Protein 7MRD (pdb70)

Secondary structure (DSSP, 8-state):
--SSHHHHHHIIIIIIHHHHHSTT-GGGTS---TTTTT-TTHHHH-SS---HHHHHHHHHTT--SSHHHHHHHHHHHHHHHHHHS-TT-HHHHHHHHHHHHHHHHHHTPPP-/----SHHHHHIIIIIIHHHHHSTT-GGGTS---TTTTT-TTHHHH-SS---HHHHHHHHHTT--SSHHHHHHHHHHHHHHHHHHS-TT-HHHHHHHHHHHHHHHHHHTPPP-

B-factor: mean 25.23, std 8.43, range [13.71, 76.38]

Solvent-accessible surface area: 13604 Å² total; per-residue (Å²): 61,85,48,9,80,57,24,23,106,30,0,50,122,48,0,8,116,30,1,74,128,49,68,34,1,174,31,15,42,184,78,38,73,19,135,148,81,152,50,126,62,25,79,92,80,2,159,85,59,22,8,1,30,39,0,59,98,65,14,96,114,148,134,10,59,96,2,52,52,0,33,110,14,0,70,22,7,3,64,15,10,74,115,34,33,127,128,30,42,51,48,6,36,26,0,88,35,2,52,146,37,0,109,86,42,34,93,107,36,75,167,146,124,84,60,74,83,51,43,27,72,29,0,40,117,51,0,8,119,16,0,74,153,64,85,76,1,37,32,16,17,80,104,37,54,21,122,151,83,144,43,101,101,26,104,88,79,2,162,106,68,30,14,1,54,32,0,80,96,55,11,84,101,160,130,12,77,117,8,64,65,0,37,103,19,0,53,33,6,4,59,18,9,75,119,46,34,149,119,58,48,88,48,4,102,18,0,78,30,1,56,152,48,0,104,107,50,32,73,117,37,60,167,127

Radius of gyration: 21.95 Å; Cα contacts (8 Å, |Δi|>4): 221; chains: 2; bounding box: 48×74×34 Å

Sequence (224 aa):
GAASTNQLQYLQKVVLKDLWKHSFSWPFQRPVDAVKLQLPDYYTIIKNPMDLNTIKKRLENKYYAKASECIEDFNTMFSNCYLYNKPGDDIVLMAQALEKLFMQKLSQMPQEGAASTNQLQYLQKVVLKDLWKHSFSWPFQRPVDAVKLQLPDYYTIIKNPMDLNTIKKRLENKYYAKASECIEDFNTMFSNCYLYNKPGDDIVLMAQALEKLFMQKLSQMPQE

InterPro domains:
  IPR001487 Bromodomain [PF00439] (39-120)
  IPR001487 Bromodomain [PF00439] (276-362)
  IPR001487 Bromodomain [PR00503] (47-60)
  IPR001487 Bromodomain [PR00503] (63-79)
  IPR001487 Bromodomain [PR00503] (79-97)
  IPR001487 Bromodomain [PR00503] (340-359)
  IPR001487 Bromodomain [PS50014] (44-116)
  IPR001487 Bromodomain [PS50014] (287-359)
  IPR001487 Bromodomain [SM00297] (25-135)
  IPR001487 Bromodomain [SM00297] (269-378)
  IPR018359 Bromodomain, conserved site [PS00633] (49-108)
  IPR018359 Bromodomain, conserved site [PS00633] (292-351)
  IPR027353 NET domain [PF17035] (509-572)
  IPR027353 NET domain [PS51525] (500-582)
  IPR031354 Bromodomain protein 4, C-terminal [PF17105] (905-947)
  IPR036427 Bromodomain-like superfamily [G3DSA:1.20.920.10] (18-145)
  IPR036427 Bromodomain-like superfamily [G3DSA:1.20.920.10] (258-383)
  IPR036427 Bromodomain-like superfamily [SSF47370] (14-138)
  IPR036427 Bromodomain-like superfamily [SSF47370] (261-378)
  IPR038336 NET domain superfamily [G3DSA:1.20.1270.220] (502-580)

Foldseek 3Di:
DAAAPLLLVLCQVPLLVVLCPDPLQVVQADWDPCVVVVPVCLCVQQVPEAGSPVLNVCSVVVVDNYNVVSVVRVVSNLVSQPRVDDPPDPNNVSSVVSVVVNVVSVVPRDDD/DDPACQLLVLCQPPLLVVLVPDPLQVVQADDDPCVVVVQPCLCVQLVDAAGSVVLNVCSVVVVDRDNVVSVVRLVSNLVSVVRRDDCPDPNNVSSVVSVVVSVVSVVVRDDD

Nearest PDB structures (foldseek):
  7mrc-assembly1_A  TM=9.783E-01  e=1.711E-17  Homo sapiens
  5vbq-assembly1_A  TM=9.783E-01  e=4.505E-17  Homo sapiens
  7mrc-assembly2_B  TM=9.617E-01  e=3.798E-17  Homo sapiens
  5egu-assembly3_C  TM=9.904E-01  e=1.069E-14  Homo sapiens
  5egu-assembly2_B  TM=9.734E-01  e=2.980E-14  Homo sapiens

CATH classification: 1.20.920.10

GO terms:
  GO:0042393 histone binding (F, IDA)
  GO:0005634 nucleus (C, EXP)
  GO:0006355 regulation of DNA-templated transcription (P, IMP)
  GO:0003713 transcription coactivator activity (F, TAS)
  GO:0005634 nucleus (C, IDA)

Structure (mmCIF, N/CA/C/O backbone):
data_7MRD
#
_entry.id   7MRD
#
_cell.length_a   34.850
_cell.length_b   63.170
_cell.length_c   112.600
_cell.angle_alpha   90.000
_cell.angle_beta   90.000
_cell.angle_gamma   90.000
#
_symmetry.space_group_name_H-M   'P 21 21 21'
#
loop_
_entity.id
_entity.type
_entity.pdbx_description
1 polymer 'Bromodomain testis-specific protein'
2 non-polymer "N,N'-[(1,16-dioxo-4,7,10,13-tetraoxahexadecane-1,16-diyl)di(piperidine-1,4-diyl)]bis{4-[(4-{4-chloro-3-[(2-methylpropane-2-sulfonyl)amino]anilino}-5-methylpyrimidin-2-yl)amino]-2-fluorobenzamide}"
3 water water
#
loop_
_atom_site.group_PDB
_atom_site.id
_atom_site.type_symbol
_atom_site.label_atom_id
_atom_site.label_alt_id
_atom_site.label_comp_id
_atom_site.label_asym_id
_atom_site.label_entity_id
_atom_site.label_seq_id
_atom_site.pdbx_PDB_ins_code
_atom_site.Cartn_x
_atom_site.Cartn_y
_atom_site.Cartn_z
_atom_site.occupancy
_atom_site.B_iso_or_equiv
_atom_site.auth_seq_id
_atom_site.auth_comp_id
_atom_site.auth_asym_id
_atom_site.auth_atom_id
_atom_site.pdbx_PDB_model_num
ATOM 1 N N . GLY A 1 1 ? -11.473 37.689 -7.028 1.00 50.28 25 GLY A N 1
ATOM 2 C CA . GLY A 1 1 ? -12.727 38.399 -6.849 1.00 53.33 25 GLY A CA 1
ATOM 3 C C . GLY A 1 1 ? -12.867 39.076 -5.500 1.00 60.62 25 GLY A C 1
ATOM 4 O O . GLY A 1 1 ? -12.700 40.290 -5.378 1.00 62.94 25 GLY A O 1
ATOM 5 N N . ALA A 1 2 ? -13.182 38.277 -4.474 1.00 64.01 26 ALA A N 1
ATOM 6 C CA . ALA A 1 2 ? -13.355 38.788 -3.124 1.00 63.73 26 ALA A CA 1
ATOM 7 C C . ALA A 1 2 ? -12.414 38.016 -2.213 1.00 63.71 26 ALA A C 1
ATOM 8 O O . ALA A 1 2 ? -11.217 38.330 -2.150 1.00 63.52 26 ALA A O 1
ATOM 10 N N . ALA A 1 3 ? -12.898 36.999 -1.500 1.00 60.79 27 ALA A N 1
ATOM 11 C CA . ALA A 1 3 ? -12.046 36.165 -0.662 1.00 56.72 27 ALA A CA 1
ATOM 12 C C . ALA A 1 3 ? -11.442 35.039 -1.495 1.00 52.99 27 ALA A C 1
ATOM 13 O O . ALA A 1 3 ? -12.131 34.419 -2.312 1.00 51.36 27 ALA A O 1
ATOM 15 N N . SER A 1 4 ? -10.149 34.771 -1.270 1.00 55.02 28 SER A N 1
ATOM 16 C CA . SER A 1 4 ? -9.390 33.746 -2.004 1.00 48.78 28 SER A CA 1
ATOM 17 C C . SER A 1 4 ? -9.440 33.987 -3.518 1.00 42.63 28 SER A C 1
ATOM 18 O O . SER A 1 4 ? -9.980 33.192 -4.293 1.00 32.91 28 SER A O 1
ATOM 21 N N . THR A 1 5 ? -8.862 35.117 -3.932 1.00 42.92 29 THR A N 1
ATOM 22 C CA . THR A 1 5 ? -8.904 35.487 -5.344 1.00 37.86 29 THR A CA 1
ATOM 23 C C . THR A 1 5 ? -7.955 34.630 -6.182 1.00 32.75 29 THR A C 1
ATOM 24 O O . THR A 1 5 ? -8.333 34.135 -7.252 1.00 30.08 29 THR A O 1
ATOM 28 N N . ASN A 1 6 ? -6.726 34.413 -5.703 1.00 29.54 30 ASN A N 1
ATOM 29 C CA . ASN A 1 6 ? -5.830 33.547 -6.456 1.00 27.12 30 ASN A CA 1
ATOM 30 C C . ASN A 1 6 ? -6.283 32.095 -6.390 1.00 23.04 30 ASN A C 1
ATOM 31 O O . ASN A 1 6 ? -6.039 31.327 -7.330 1.00 23.40 30 ASN A O 1
ATOM 36 N N . GLN A 1 7 ? -6.951 31.706 -5.303 1.00 25.47 31 GLN A N 1
ATOM 37 C CA . GLN A 1 7 ? -7.399 30.321 -5.180 1.00 23.29 31 GLN A CA 1
ATOM 38 C C . GLN A 1 7 ? -8.593 30.039 -6.084 1.00 22.58 31 GLN A C 1
ATOM 39 O O . GLN A 1 7 ? -8.651 28.984 -6.726 1.00 19.85 31 GLN A O 1
ATOM 45 N N . LEU A 1 8 ? -9.549 30.968 -6.165 1.00 21.07 32 LEU A N 1
ATOM 46 C CA . LEU A 1 8 ? -10.646 30.804 -7.114 1.00 22.73 32 LEU A CA 1
ATOM 47 C C . LEU A 1 8 ? -10.131 30.761 -8.550 1.00 22.03 32 LEU A C 1
ATOM 48 O O . LEU A 1 8 ? -10.642 29.995 -9.375 1.00 22.39 32 LEU A O 1
ATOM 53 N N . GLN A 1 9 ? -9.117 31.576 -8.867 1.00 20.13 33 GLN A N 1
ATOM 54 C CA . GLN A 1 9 ? -8.498 31.504 -10.185 1.00 21.70 33 GLN A CA 1
ATOM 55 C C . GLN A 1 9 ? -7.893 30.126 -10.439 1.00 19.86 33 GLN A C 1
ATOM 56 O O . GLN A 1 9 ? -8.056 29.562 -11.527 1.00 20.77 33 GLN A O 1
ATOM 62 N N . TYR A 1 10 ? -7.200 29.571 -9.442 1.00 18.96 34 TYR A N 1
ATOM 63 C CA . TYR A 1 10 ? -6.586 28.251 -9.584 1.00 18.07 34 TYR A CA 1
ATOM 64 C C . TYR A 1 10 ? -7.640 27.169 -9.789 1.00 20.04 34 TYR A C 1
ATOM 65 O O . TYR A 1 10 ? -7.472 26.265 -10.620 1.00 18.70 34 TYR A O 1
ATOM 74 N N . LEU A 1 11 ? -8.722 27.231 -9.021 1.00 20.16 35 LEU A N 1
ATOM 75 C CA . LEU A 1 11 ? -9.796 26.260 -9.195 1.00 17.71 35 LEU A CA 1
ATOM 76 C C . LEU A 1 11 ? -10.382 26.329 -10.593 1.00 19.99 35 LEU A C 1
ATOM 77 O O . LEU A 1 11 ? -10.801 25.305 -11.145 1.00 19.38 35 LEU A O 1
ATOM 82 N N . GLN A 1 12 ? -10.432 27.525 -11.181 1.00 20.50 36 GLN A N 1
ATOM 83 C CA . GLN A 1 12 ? -11.035 27.681 -12.497 1.00 21.87 36 GLN A CA 1
ATOM 84 C C . GLN A 1 12 ? -10.063 27.290 -13.600 1.00 22.36 36 GLN A C 1
ATOM 85 O O . GLN A 1 12 ? -10.414 26.535 -14.512 1.00 24.00 36 GLN A O 1
ATOM 91 N N . LYS A 1 13 ? -8.826 27.781 -13.521 1.00 19.61 37 LYS A N 1
ATOM 92 C CA . LYS A 1 13 ? -7.884 27.666 -14.623 1.00 21.93 37 LYS A CA 1
ATOM 93 C C . LYS A 1 13 ? -7.040 26.408 -14.567 1.00 20.55 37 LYS A C 1
ATOM 94 O O . LYS A 1 13 ? -6.539 25.972 -15.610 1.00 25.80 37 LYS A O 1
ATOM 100 N N . VAL A 1 14 ? -6.862 25.811 -13.388 1.00 19.36 38 VAL A N 1
ATOM 101 C CA . VAL A 1 14 ? -6.092 24.573 -13.241 1.00 19.31 38 VAL A CA 1
ATOM 102 C C . VAL A 1 14 ? -6.995 23.380 -12.938 1.00 20.86 38 VAL A C 1
ATOM 103 O O . VAL A 1 14 ? -7.043 22.417 -13.707 1.00 21.58 38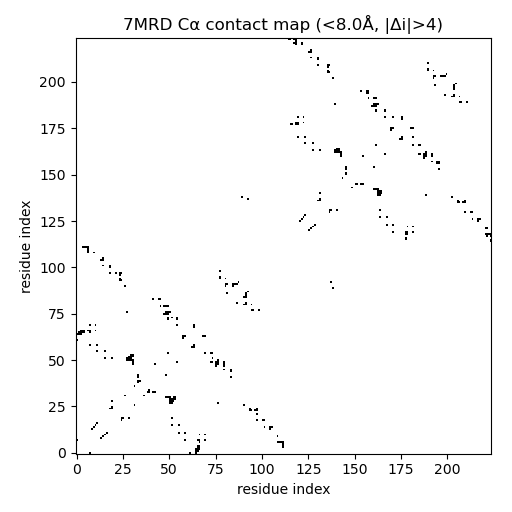 VAL A O 1
ATOM 107 N N . VAL A 1 15 ? -7.725 23.428 -11.821 1.00 20.32 39 VAL A N 1
ATOM 108 C CA . VAL A 1 15 ? -8.466 22.249 -11.366 1.00 16.93 39 VAL A CA 1
ATOM 109 C C . VAL A 1 15 ? -9.586 21.906 -12.343 1.00 18.62 39 VAL A C 1
ATOM 110 O O . VAL A 1 15 ? -9.673 20.780 -12.847 1.00 19.08 39 VAL A O 1
ATOM 114 N N . LEU A 1 16 ? -10.472 22.869 -12.604 1.00 18.69 40 LEU A N 1
ATOM 115 C CA . LEU A 1 16 ? -11.615 22.607 -13.469 1.00 21.36 40 LEU A CA 1
ATOM 116 C C . LEU A 1 16 ? -11.165 22.231 -14.871 1.00 19.25 40 LEU A C 1
ATOM 117 O O . LEU A 1 16 ? -11.691 21.283 -15.466 1.00 19.33 40 LEU A O 1
ATOM 122 N N . LYS A 1 17 ? -10.187 22.959 -15.412 1.00 20.92 41 LYS A N 1
ATOM 123 C CA . LYS A 1 17 ? -9.708 22.674 -16.761 1.00 22.44 41 LYS A CA 1
ATOM 124 C C . LYS A 1 17 ? -9.095 21.283 -16.856 1.00 21.36 41 LYS A C 1
ATOM 125 O O . LYS A 1 17 ? -9.352 20.545 -17.815 1.00 21.52 41 LYS A O 1
ATOM 131 N N . ASP A 1 18 ? -8.279 20.897 -15.873 1.00 21.19 42 ASP A N 1
ATOM 132 C CA . ASP A 1 18 ? -7.609 19.604 -15.976 1.00 19.63 42 ASP A CA 1
ATOM 133 C C . ASP A 1 18 ? -8.574 18.439 -15.752 1.00 17.64 42 ASP A C 1
ATOM 134 O O . ASP A 1 18 ? -8.406 17.375 -16.363 1.00 20.58 42 ASP A O 1
ATOM 139 N N . LEU A 1 19 ? -9.595 18.619 -14.912 1.00 18.43 43 LEU A N 1
ATOM 140 C CA . LEU A 1 19 ? -10.631 17.594 -14.796 1.00 20.24 43 LEU A CA 1
ATOM 141 C C . LEU A 1 19 ? -11.427 17.475 -16.087 1.00 17.39 43 LEU A C 1
ATOM 142 O O . LEU A 1 19 ? -11.714 16.367 -16.554 1.00 19.66 43 LEU A O 1
ATOM 147 N N . TRP A 1 20 ? -11.791 18.614 -16.681 1.00 18.06 44 TRP A N 1
ATOM 148 C CA . TRP A 1 20 ? -12.562 18.579 -17.918 1.00 17.90 44 TRP A CA 1
ATOM 149 C C . TRP A 1 20 ? -11.769 17.905 -19.023 1.00 18.08 44 TRP A C 1
ATOM 150 O O . TRP A 1 20 ? -12.313 17.111 -19.794 1.00 19.73 44 TRP A O 1
ATOM 161 N N . LYS A 1 21 ? -10.470 18.186 -19.093 1.00 18.90 45 LYS A N 1
ATOM 162 C CA . LYS A 1 21 ? -9.650 17.623 -20.151 1.00 20.87 45 LYS A CA 1
ATOM 163 C C . LYS A 1 21 ? -9.490 16.119 -20.000 1.00 21.34 45 LYS A C 1
ATOM 164 O O . LYS A 1 21 ? -9.251 15.426 -20.999 1.00 23.87 45 LYS A O 1
ATOM 170 N N . HIS A 1 22 ? -9.609 15.601 -18.774 1.00 20.80 46 HIS A N 1
ATOM 171 C CA . HIS A 1 22 ? -9.468 14.170 -18.532 1.00 20.19 46 HIS A CA 1
ATOM 172 C C . HIS A 1 22 ? -10.486 13.387 -19.351 1.00 20.39 46 HIS A C 1
ATOM 173 O O . HIS A 1 22 ? -11.664 13.755 -19.422 1.00 19.62 46 HIS A O 1
ATOM 180 N N . SER A 1 23 ? -10.032 12.282 -19.947 1.00 23.13 47 SER A N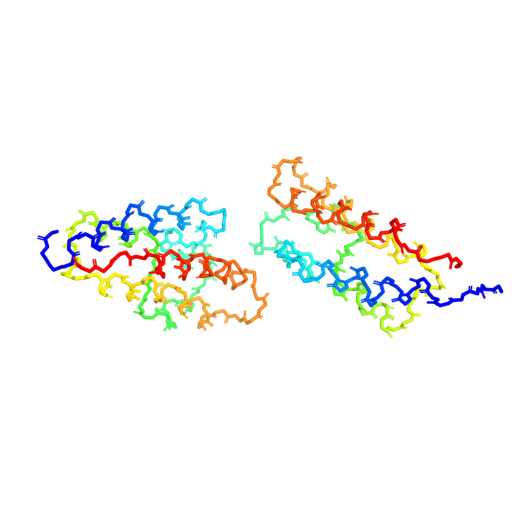 1
ATOM 181 C CA . SER A 1 23 ? -10.877 11.538 -20.875 1.00 22.95 47 SER A CA 1
ATOM 182 C C . SER A 1 23 ? -12.091 10.905 -20.203 1.00 22.05 47 SER A C 1
ATOM 183 O O . SER A 1 23 ? -13.057 10.569 -20.901 1.00 23.73 47 SER A O 1
ATOM 186 N N . PHE A 1 24 ? -12.071 10.715 -18.882 1.00 17.90 48 PHE A N 1
ATOM 187 C CA . PHE A 1 24 ? -13.242 10.164 -18.198 1.00 18.12 48 PHE A CA 1
ATOM 188 C C . PHE A 1 24 ? -14.242 11.229 -17.752 1.00 17.83 48 PHE A C 1
ATOM 189 O O . PHE A 1 24 ? -15.211 10.892 -17.059 1.00 18.93 48 PHE A O 1
ATOM 197 N N . SER A 1 25 ? -14.055 12.498 -18.129 1.00 17.77 49 SER A N 1
ATOM 198 C CA . SER A 1 25 ? -14.887 13.548 -17.535 1.00 17.53 49 SER A CA 1
ATOM 199 C C . SER A 1 25 ? -16.292 13.631 -18.120 1.00 18.65 49 SER A C 1
ATOM 200 O O . SER A 1 25 ? -17.179 14.215 -17.478 1.00 18.82 49 SER A O 1
ATOM 203 N N . TRP A 1 26 ? -16.522 13.067 -19.308 1.00 17.93 50 TRP A N 1
ATOM 204 C CA . TRP A 1 26 ? -17.759 13.358 -20.025 1.00 15.83 50 TRP A CA 1
ATOM 205 C C . TRP A 1 26 ? -19.032 13.028 -19.247 1.00 18.07 50 TRP A C 1
ATOM 206 O O . TRP A 1 26 ? -19.959 13.849 -19.299 1.00 17.31 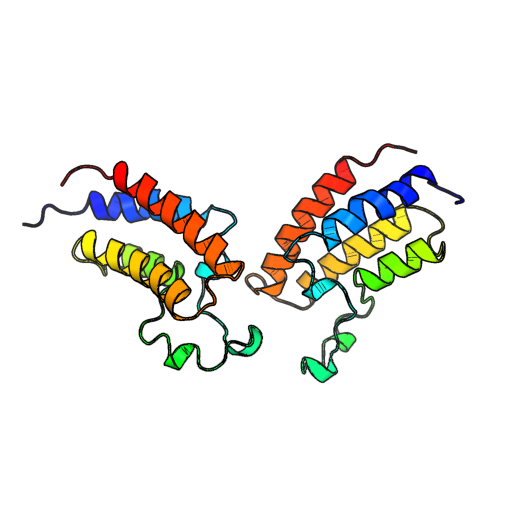50 TRP A O 1
ATOM 217 N N . PRO A 1 27 ? -19.139 11.923 -18.486 1.00 15.98 51 PRO A N 1
ATOM 218 C CA . PRO A 1 27 ? -20.389 11.678 -17.738 1.00 14.82 51 PRO A CA 1
ATOM 219 C C . PRO A 1 27 ? -20.639 12.671 -16.627 1.00 15.16 51 PRO A C 1
ATOM 220 O O . PRO A 1 27 ? -21.739 12.659 -16.058 1.00 17.73 51 PRO A O 1
ATOM 224 N N . PHE A 1 28 ? -19.647 13.504 -16.291 1.00 17.85 52 PHE A N 1
ATOM 225 C CA . PHE A 1 28 ? -19.738 14.466 -15.200 1.00 17.38 52 PHE A CA 1
ATOM 226 C C . PHE A 1 28 ? -19.851 15.899 -15.694 1.00 18.20 52 PHE A C 1
ATOM 227 O O . PHE A 1 28 ? -19.955 16.821 -14.877 1.00 17.91 52 PHE A O 1
ATOM 235 N N . GLN A 1 29 ? -19.867 16.108 -17.013 1.00 17.69 53 GLN A N 1
ATOM 236 C CA . GLN A 1 29 ? -19.770 17.461 -17.549 1.00 20.32 53 GLN A CA 1
ATOM 237 C C . GLN A 1 29 ? -21.077 18.222 -17.421 1.00 20.43 53 GLN A C 1
ATOM 238 O O . GLN A 1 29 ? -21.066 19.423 -17.145 1.00 22.36 53 GLN A O 1
ATOM 244 N N . ARG A 1 30 ? -22.198 17.556 -17.623 1.00 17.80 54 ARG A N 1
ATOM 245 C CA . ARG A 1 30 ? -23.499 18.197 -17.622 1.00 18.78 54 ARG A CA 1
ATOM 246 C C . ARG A 1 30 ? -24.373 17.539 -16.565 1.00 21.31 54 ARG A C 1
ATOM 247 O O . ARG A 1 30 ? -24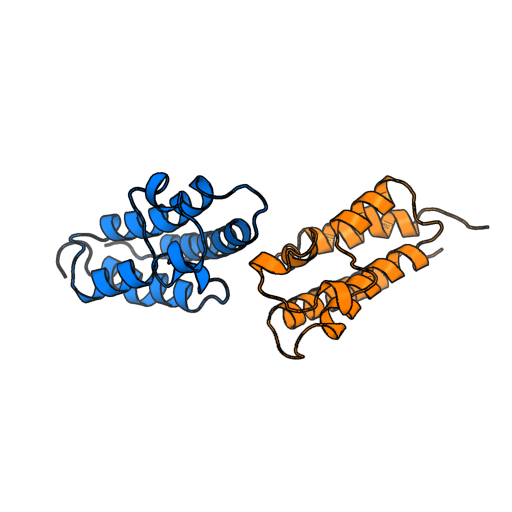.094 16.411 -16.138 1.00 20.49 54 ARG A O 1
ATOM 255 N N . PRO A 1 31 ? -25.430 18.211 -16.105 1.00 20.62 55 PRO A N 1
ATOM 256 C CA . PRO A 1 31 ? -26.349 17.557 -15.165 1.00 21.29 55 PRO A CA 1
ATOM 257 C C . PRO A 1 31 ? -26.833 16.237 -15.742 1.00 20.55 55 PRO A C 1
ATOM 258 O O . PRO A 1 31 ? -27.064 16.113 -16.947 1.00 19.94 55 PRO A O 1
ATOM 262 N N . VAL A 1 32 ? -26.950 15.229 -14.876 1.00 20.26 56 VAL A N 1
ATOM 263 C CA . VAL A 1 32 ? -27.518 13.961 -15.304 1.00 18.03 56 VAL A CA 1
ATOM 264 C C . VAL A 1 32 ? -28.912 14.221 -15.859 1.00 20.20 56 VAL A C 1
ATOM 265 O O . VAL A 1 32 ? -29.748 14.846 -15.195 1.00 20.41 56 VAL A O 1
ATOM 269 N N . ASP A 1 33 ? -29.155 13.777 -17.094 1.00 21.32 57 ASP A N 1
ATOM 270 C CA . ASP A 1 33 ? -30.480 13.873 -17.718 1.00 20.75 57 ASP A CA 1
ATOM 271 C C . ASP A 1 33 ? -31.229 12.612 -17.326 1.00 20.50 57 ASP A C 1
ATOM 272 O O . ASP A 1 33 ? -31.090 11.568 -17.968 1.00 20.51 57 ASP A O 1
ATOM 277 N N . ALA A 1 34 ? -32.040 12.714 -16.274 1.00 21.57 58 ALA A N 1
ATOM 278 C CA . ALA A 1 34 ? -32.661 11.524 -15.705 1.00 21.18 58 ALA A CA 1
ATOM 279 C C . ALA A 1 34 ? -33.759 10.949 -16.590 1.00 20.26 58 ALA A C 1
ATOM 280 O O . ALA A 1 34 ? -34.069 9.759 -16.466 1.00 22.65 58 ALA A O 1
ATOM 282 N N . VAL A 1 35 ? -34.365 11.755 -17.466 1.00 21.57 59 VAL A N 1
ATOM 283 C CA . VAL A 1 35 ? -35.343 11.211 -18.403 1.00 24.26 59 VAL A CA 1
ATOM 284 C C . VAL A 1 35 ? -34.645 10.435 -19.514 1.00 24.12 59 VAL A C 1
ATOM 285 O O . VAL A 1 35 ? -35.001 9.287 -19.807 1.00 25.74 59 VAL A O 1
ATOM 289 N N . LYS A 1 36 ? -33.618 11.034 -20.125 1.00 22.74 60 LYS A N 1
ATOM 290 C CA . LYS A 1 36 ? -32.925 10.374 -21.227 1.00 24.38 60 LYS A CA 1
ATOM 291 C C . LYS A 1 36 ? -32.218 9.106 -20.755 1.00 23.47 60 LYS A C 1
ATOM 292 O O . LYS A 1 36 ? -32.225 8.085 -21.456 1.00 27.86 60 LYS A O 1
ATOM 298 N N . LEU A 1 37 ? -31.651 9.128 -19.552 1.00 21.94 61 LEU A N 1
ATOM 299 C CA . LEU A 1 37 ? -30.975 7.964 -18.993 1.00 20.78 61 LEU A CA 1
ATOM 300 C C . LEU A 1 37 ? -31.911 7.033 -18.231 1.00 20.27 61 LEU A C 1
ATOM 301 O O . LEU A 1 37 ? -31.440 6.036 -17.666 1.00 21.24 61 LEU A O 1
ATOM 306 N N . GLN A 1 38 ? -33.205 7.349 -18.173 1.00 20.48 62 GLN A N 1
ATOM 307 C CA . GLN A 1 38 ? -34.210 6.457 -17.589 1.00 19.64 62 GLN A CA 1
ATOM 308 C C . GLN A 1 38 ? -33.883 6.124 -16.134 1.00 20.20 62 GLN A C 1
ATOM 309 O O . GLN A 1 38 ? -33.895 4.962 -15.718 1.00 20.67 62 GLN A O 1
ATOM 315 N N . LEU A 1 39 ? -33.567 7.166 -15.353 1.00 18.75 63 LEU A N 1
ATOM 316 C CA . LEU A 1 39 ? -33.217 7.042 -13.935 1.00 18.44 63 LEU A CA 1
ATOM 317 C C . LEU A 1 39 ? -34.231 7.828 -13.106 1.00 17.24 63 LEU A C 1
ATOM 318 O O . LEU A 1 39 ? -33.922 8.914 -12.589 1.00 16.81 63 LEU A O 1
ATOM 323 N N . PRO A 1 40 ? -35.454 7.311 -12.946 1.00 17.39 64 PRO A N 1
ATOM 324 C CA . PRO A 1 40 ? -36.475 8.093 -12.236 1.00 17.00 64 PRO A CA 1
ATOM 325 C C . PRO A 1 40 ? -36.209 8.305 -10.756 1.00 17.09 64 PRO A C 1
ATOM 326 O O . PRO A 1 40 ? -36.912 9.128 -10.144 1.00 16.38 64 PRO A O 1
ATOM 330 N N . ASP A 1 41 ? -35.246 7.608 -10.153 1.00 17.97 65 ASP A N 1
ATOM 331 C CA . ASP A 1 41 ? -34.949 7.820 -8.748 1.00 18.40 65 ASP A CA 1
ATOM 332 C C . ASP A 1 41 ? -33.723 8.687 -8.528 1.00 16.62 65 ASP A C 1
ATOM 333 O O . ASP A 1 41 ? -33.412 9.003 -7.376 1.00 16.01 65 ASP A O 1
ATOM 338 N N . TYR A 1 42 ? -33.037 9.100 -9.598 1.00 15.85 66 TYR A N 1
ATOM 339 C CA . TYR A 1 42 ? -31.782 9.823 -9.427 1.00 16.17 66 TYR A CA 1
ATOM 340 C C . TYR A 1 42 ? -31.983 11.081 -8.597 1.00 17.24 66 TYR A C 1
ATOM 341 O O . TYR A 1 42 ? -31.280 11.304 -7.605 1.00 16.34 66 TYR A O 1
ATOM 350 N N . TYR A 1 43 ? -32.968 11.908 -8.966 1.00 15.37 67 TYR A N 1
ATOM 351 C CA . TYR A 1 43 ? -33.164 13.154 -8.243 1.00 16.26 67 TYR A CA 1
ATOM 352 C C . TYR A 1 43 ? -34.056 13.000 -7.021 1.00 15.09 67 TYR A C 1
ATOM 353 O O . TYR A 1 43 ? -34.337 13.996 -6.351 1.00 17.56 67 TYR A O 1
ATOM 362 N N . THR A 1 44 ? -34.485 11.778 -6.712 1.00 15.49 68 THR A N 1
ATOM 363 C CA . THR A 1 44 ? -35.070 11.475 -5.418 1.00 16.75 68 THR A CA 1
ATOM 364 C C . THR A 1 44 ? -33.986 11.200 -4.388 1.00 17.87 68 THR A C 1
ATOM 365 O O . THR A 1 44 ? -34.092 11.640 -3.235 1.00 19.28 68 THR A O 1
ATOM 369 N N . ILE A 1 45 ? -32.918 10.513 -4.804 1.00 16.35 69 ILE A N 1
ATOM 370 C CA . ILE A 1 45 ? -31.830 10.158 -3.901 1.00 17.14 69 ILE A CA 1
ATOM 371 C C . ILE A 1 45 ? -30.816 11.289 -3.784 1.00 19.32 69 ILE A C 1
ATOM 372 O O . ILE A 1 45 ? -30.276 11.528 -2.702 1.00 19.60 69 ILE A O 1
ATOM 377 N N . ILE A 1 46 ? -30.531 11.985 -4.884 1.00 17.12 70 ILE A N 1
ATOM 378 C CA . ILE A 1 46 ? -29.510 13.032 -4.933 1.00 16.46 70 ILE A CA 1
ATOM 379 C C . ILE A 1 46 ? -30.206 14.386 -4.836 1.00 16.69 70 ILE A C 1
ATOM 380 O O . ILE A 1 46 ? -30.794 14.870 -5.811 1.00 17.45 70 ILE A O 1
ATOM 385 N N . LYS A 1 47 ? -30.108 15.020 -3.668 1.00 17.27 71 LYS A N 1
ATOM 386 C CA . LYS A 1 47 ? -30.785 16.288 -3.428 1.00 17.89 71 LYS A CA 1
ATOM 387 C C . LYS A 1 47 ? -29.872 17.491 -3.600 1.00 20.78 71 LYS A C 1
ATOM 388 O O . LYS A 1 47 ? -30.363 18.626 -3.628 1.00 21.45 71 LYS A O 1
ATOM 394 N N . ASN A 1 48 ? -28.564 17.271 -3.731 1.00 19.12 72 ASN A N 1
ATOM 395 C CA . ASN A 1 48 ? -27.580 18.324 -3.982 1.00 20.36 72 ASN A CA 1
ATOM 396 C C . ASN A 1 48 ? -26.791 17.957 -5.239 1.00 18.98 72 ASN A C 1
ATOM 397 O O . ASN A 1 48 ? -25.582 17.701 -5.170 1.00 18.19 72 ASN A O 1
ATOM 402 N N . PRO A 1 49 ? -27.433 17.931 -6.406 1.00 18.57 73 PRO A N 1
ATOM 403 C CA . PRO A 1 49 ? -26.721 17.477 -7.606 1.00 19.14 73 PRO A CA 1
ATOM 404 C C . PRO A 1 49 ? -25.693 18.511 -8.035 1.00 18.38 73 PRO A C 1
ATOM 405 O O . PRO A 1 49 ? -25.822 19.706 -7.750 1.00 19.21 73 PRO A O 1
ATOM 409 N N . MET A 1 50 ? -24.640 18.026 -8.691 1.00 18.65 74 MET A N 1
ATOM 410 C CA . MET A 1 50 ? -23.519 18.864 -9.092 1.00 17.57 74 MET A CA 1
ATOM 411 C C . MET A 1 50 ? -22.817 18.235 -10.291 1.00 20.68 74 MET A C 1
ATOM 412 O O . MET A 1 50 ? -22.664 17.014 -10.365 1.00 22.81 74 MET A O 1
ATOM 417 N N . ASP A 1 51 ? -22.353 19.086 -11.203 1.00 19.49 75 ASP A N 1
ATOM 418 C CA . ASP A 1 51 ? -21.660 18.660 -12.409 1.00 18.75 75 ASP A CA 1
ATOM 419 C C . ASP A 1 51 ? -20.638 19.733 -12.759 1.00 19.93 75 ASP A C 1
ATOM 420 O O . ASP A 1 51 ? -20.678 20.840 -12.229 1.00 18.47 75 ASP A O 1
ATOM 425 N N . LEU A 1 52 ? -19.731 19.403 -13.681 1.00 17.53 76 LEU A N 1
ATOM 426 C CA . LEU A 1 52 ? -18.632 20.317 -13.989 1.00 17.90 76 LEU A CA 1
ATOM 427 C C . LEU A 1 52 ? -19.128 21.612 -14.623 1.00 19.10 76 LEU A C 1
ATOM 428 O O . LEU A 1 52 ? -18.560 22.681 -14.369 1.00 16.97 76 LEU A O 1
ATOM 433 N N . ASN A 1 53 ? -20.173 21.536 -15.455 1.00 20.11 77 ASN A N 1
ATOM 434 C CA . ASN A 1 53 ? -20.700 22.749 -16.083 1.00 20.68 77 ASN A CA 1
ATOM 435 C C . ASN A 1 53 ? -21.286 23.700 -15.052 1.00 20.02 77 ASN A C 1
ATOM 436 O O . ASN A 1 53 ? -21.144 24.922 -15.179 1.00 21.28 77 ASN A O 1
ATOM 441 N N . THR A 1 54 ? -21.975 23.164 -14.040 1.00 20.96 78 THR A N 1
ATOM 442 C CA . THR A 1 54 ? -22.512 24.024 -12.990 1.00 20.11 78 THR A CA 1
ATOM 443 C C . THR A 1 54 ? -21.388 24.740 -12.259 1.00 19.48 78 THR A C 1
ATOM 444 O O . THR A 1 54 ? -21.475 25.943 -11.998 1.00 19.60 78 THR A O 1
ATOM 448 N N . ILE A 1 55 ? -20.296 24.029 -11.966 1.00 17.40 79 ILE A N 1
ATOM 449 C CA . ILE A 1 55 ? -19.141 24.659 -11.337 1.00 18.64 79 ILE A CA 1
ATOM 450 C C . ILE A 1 55 ? -18.509 25.689 -12.269 1.00 19.49 79 ILE A C 1
ATOM 451 O O . ILE A 1 55 ? -18.168 26.802 -11.844 1.00 20.45 79 ILE A O 1
ATOM 456 N N . LYS A 1 56 ? -18.346 25.333 -13.549 1.00 18.39 80 LYS A N 1
ATOM 457 C CA . LYS A 1 56 ? -17.759 26.247 -14.526 1.00 17.35 80 LYS A CA 1
ATOM 458 C C . LYS A 1 56 ? -18.541 27.552 -14.597 1.00 23.07 80 LYS A C 1
ATOM 459 O O . LYS A 1 56 ? -17.959 28.640 -14.526 1.00 22.34 80 LYS A O 1
ATOM 465 N N . LYS A 1 57 ? -19.864 27.456 -14.745 1.00 20.50 81 LYS A N 1
ATOM 466 C CA . LYS A 1 57 ? -20.692 28.655 -14.851 1.00 23.66 81 LYS A CA 1
ATOM 467 C C . LYS A 1 57 ? -20.719 29.429 -13.536 1.00 25.51 81 LYS A C 1
ATOM 468 O O . LYS A 1 57 ? -20.759 30.665 -13.540 1.00 25.95 81 LYS A O 1
ATOM 474 N N . ARG A 1 58 ? -20.691 28.729 -12.397 1.00 21.88 82 ARG A N 1
ATOM 475 C CA . ARG A 1 58 ? -20.600 29.417 -11.112 1.00 20.64 82 ARG A CA 1
ATOM 476 C C . ARG A 1 58 ? -19.300 30.203 -10.995 1.00 23.29 82 ARG A C 1
ATOM 477 O O . ARG A 1 58 ? -19.296 31.347 -10.515 1.00 25.37 82 ARG A O 1
ATOM 485 N N . LEU A 1 59 ? -18.181 29.613 -11.426 1.00 21.46 83 LEU A N 1
ATOM 486 C CA . LEU A 1 59 ? -16.927 30.353 -11.419 1.00 22.14 83 LEU A CA 1
ATOM 487 C C . LEU A 1 59 ? -16.986 31.538 -12.375 1.00 23.74 83 LEU A C 1
ATOM 488 O O . LEU A 1 59 ? -16.520 32.629 -12.037 1.00 26.26 83 LEU A O 1
ATOM 493 N N . GLU A 1 60 ? -17.580 31.345 -13.560 1.00 24.09 84 GLU A N 1
ATOM 494 C CA . GLU A 1 60 ? -17.709 32.437 -14.524 1.00 27.44 84 GLU A CA 1
ATOM 495 C C . GLU A 1 60 ? -18.520 33.590 -13.941 1.00 28.90 84 GLU A C 1
ATOM 496 O O . GLU A 1 60 ? -18.199 34.765 -14.168 1.00 27.69 84 GLU A O 1
ATOM 502 N N . ASN A 1 61 ? -19.578 33.276 -13.198 1.00 25.82 85 ASN A N 1
ATOM 503 C CA . ASN A 1 61 ? -20.502 34.275 -12.682 1.00 25.83 85 ASN A CA 1
ATOM 504 C C . ASN A 1 61 ? -20.092 34.833 -11.324 1.00 27.37 85 ASN A C 1
ATOM 505 O O . ASN A 1 61 ? -20.836 35.641 -10.757 1.00 29.61 85 ASN A O 1
ATOM 510 N N . LYS A 1 62 ? -18.933 34.434 -10.794 1.00 26.42 86 LYS A N 1
ATOM 511 C CA . LYS A 1 62 ? -18.472 34.874 -9.472 1.00 27.35 86 LYS A CA 1
ATOM 512 C C . LYS A 1 62 ? -19.452 34.488 -8.363 1.00 30.42 86 LYS A C 1
ATOM 513 O O . LYS A 1 62 ? -19.652 35.228 -7.397 1.00 31.81 86 LYS A O 1
ATOM 519 N N . TYR A 1 63 ? -20.048 33.300 -8.495 1.00 27.48 87 TYR A N 1
ATOM 520 C CA . TYR A 1 63 ? -21.045 32.833 -7.535 1.00 26.52 87 TYR A CA 1
ATOM 521 C C . TYR A 1 63 ? -20.432 32.532 -6.171 1.00 26.71 87 TYR A C 1
ATOM 522 O O . TYR A 1 63 ? -21.104 32.697 -5.146 1.00 31.73 87 TYR A O 1
ATOM 531 N N . TYR A 1 64 ? -19.176 32.079 -6.131 1.00 26.09 88 TYR A N 1
ATOM 532 C CA . TYR A 1 64 ? -18.553 31.653 -4.885 1.00 26.70 88 TYR A CA 1
ATOM 533 C C . TYR A 1 64 ? -17.878 32.830 -4.199 1.00 31.62 88 TYR A C 1
ATOM 534 O O . TYR A 1 64 ? -17.017 33.488 -4.790 1.00 31.43 88 TYR A O 1
ATOM 543 N N . ALA A 1 65 ? -18.239 33.060 -2.936 1.00 31.20 89 ALA A N 1
ATOM 544 C CA . ALA A 1 65 ? -17.569 34.100 -2.164 1.00 32.75 89 ALA A CA 1
ATOM 545 C C . ALA A 1 65 ? -16.163 33.679 -1.767 1.00 35.11 89 ALA A C 1
ATOM 546 O O . ALA A 1 65 ? -15.288 34.535 -1.592 1.00 37.20 89 ALA A O 1
ATOM 548 N N . LYS A 1 66 ? -15.921 32.377 -1.624 1.00 34.02 90 LYS A N 1
ATOM 549 C CA . LYS A 1 66 ? -14.592 31.902 -1.275 1.00 32.05 90 LYS A CA 1
ATOM 550 C C . LYS A 1 66 ? -14.348 30.534 -1.894 1.00 29.08 90 LYS A C 1
ATOM 551 O O . LYS A 1 66 ? -15.282 29.818 -2.275 1.00 26.54 90 LYS A O 1
ATOM 557 N N . ALA A 1 67 ? -13.066 30.180 -1.972 1.00 25.37 91 ALA A N 1
ATOM 558 C CA . ALA A 1 67 ? -12.651 28.972 -2.680 1.00 23.65 91 ALA A CA 1
ATOM 559 C C . ALA A 1 67 ? -13.212 27.715 -2.030 1.00 22.74 91 ALA A C 1
ATOM 560 O O . ALA A 1 67 ? -13.515 26.742 -2.725 1.00 21.63 91 ALA A O 1
ATOM 562 N N . SER A 1 68 ? -13.330 27.703 -0.699 1.00 23.17 92 SER A N 1
ATOM 563 C CA . SER A 1 68 ? -13.849 26.518 -0.013 1.00 21.73 92 SER A CA 1
ATOM 564 C C . SER A 1 68 ? -15.252 26.144 -0.487 1.00 23.21 92 SER A C 1
ATOM 565 O O . SER A 1 68 ? -15.595 24.952 -0.525 1.00 21.72 92 SER A O 1
ATOM 568 N N . GLU A 1 69 ? -16.074 27.133 -0.853 1.00 20.51 93 GLU A N 1
ATOM 569 C CA . GLU A 1 69 ? -17.403 26.849 -1.383 1.00 21.34 93 GLU A CA 1
ATOM 570 C C . GLU A 1 69 ? -17.334 26.126 -2.724 1.00 20.15 93 GLU A C 1
ATOM 571 O O . GLU A 1 69 ? -18.209 25.308 -3.040 1.00 23.12 93 GLU A O 1
ATOM 577 N N . CYS A 1 70 ? -16.310 26.416 -3.527 1.00 19.34 94 CYS A N 1
ATOM 578 C CA . CYS A 1 70 ? -16.142 25.721 -4.796 1.00 20.35 94 CYS A CA 1
ATOM 579 C C . CYS A 1 70 ? -15.603 24.308 -4.574 1.00 20.10 94 CYS A C 1
ATOM 580 O O . CYS A 1 70 ? -16.077 23.349 -5.199 1.00 18.36 94 CYS A O 1
ATOM 583 N N . ILE A 1 71 ? -14.634 24.160 -3.670 1.00 18.61 95 ILE A N 1
ATOM 584 C CA . ILE A 1 71 ? -14.138 22.837 -3.296 1.00 17.40 95 ILE A CA 1
ATOM 585 C C . ILE A 1 71 ? -15.276 21.948 -2.811 1.00 18.15 95 ILE A C 1
ATOM 586 O O . ILE A 1 71 ? -15.333 20.753 -3.138 1.00 17.64 95 ILE A O 1
ATOM 591 N N . GLU A 1 72 ? -16.195 22.512 -2.025 1.00 17.18 96 GLU A N 1
ATOM 592 C CA . GLU A 1 72 ? -17.358 21.753 -1.574 1.00 18.27 96 GLU A CA 1
ATOM 593 C C . GLU A 1 72 ? -18.137 21.196 -2.753 1.00 18.14 96 GLU A C 1
ATOM 594 O O . GLU A 1 72 ? -18.599 20.049 -2.715 1.00 18.32 96 GLU A O 1
ATOM 600 N N . ASP A 1 73 ? -18.291 21.987 -3.818 1.00 18.16 97 ASP A N 1
ATOM 601 C CA . ASP A 1 73 ? -19.054 21.519 -4.972 1.00 19.46 97 ASP A CA 1
ATOM 602 C C . ASP A 1 73 ? -18.331 20.394 -5.702 1.00 16.72 97 ASP A C 1
ATOM 603 O O . ASP A 1 73 ? -18.966 19.416 -6.123 1.00 17.13 97 ASP A O 1
ATOM 608 N N . PHE A 1 74 ? -17.010 20.516 -5.884 1.00 16.84 98 PHE A N 1
ATOM 609 C CA . PHE A 1 74 ? -16.260 19.405 -6.464 1.00 15.63 98 PHE A CA 1
ATOM 610 C C . PHE A 1 74 ? -16.444 18.137 -5.634 1.00 16.71 98 PHE A C 1
ATOM 611 O O . PHE A 1 74 ? -16.709 17.057 -6.173 1.00 15.83 98 PHE A O 1
ATOM 619 N N . ASN A 1 75 ? -16.282 18.247 -4.313 1.00 15.71 99 ASN A N 1
ATOM 620 C CA . ASN A 1 75 ? -16.399 17.066 -3.462 1.00 17.27 99 ASN A CA 1
ATOM 621 C C . ASN A 1 75 ? -17.791 16.459 -3.554 1.00 17.65 99 ASN A C 1
ATOM 622 O O . ASN A 1 75 ? -17.937 15.231 -3.525 1.00 17.54 99 ASN A O 1
ATOM 627 N N . THR A 1 76 ? -18.817 17.304 -3.667 1.00 15.90 100 THR A N 1
ATOM 628 C CA . THR A 1 76 ? -20.199 16.829 -3.775 1.00 15.95 100 THR A CA 1
ATOM 629 C C . THR A 1 76 ? -20.419 16.036 -5.059 1.00 16.28 100 THR A C 1
ATOM 630 O O . THR A 1 76 ? -21.169 15.052 -5.076 1.00 16.48 100 THR A O 1
ATOM 634 N N . MET A 1 77 ? -19.824 16.483 -6.157 1.00 17.44 101 MET A N 1
ATOM 635 C CA . MET A 1 77 ? -19.907 15.735 -7.404 1.00 18.27 101 MET A CA 1
ATOM 636 C C . MET A 1 77 ? -19.455 14.287 -7.209 1.00 17.30 101 MET A C 1
ATOM 637 O O . MET A 1 77 ? -20.143 13.349 -7.631 1.00 17.48 101 MET A O 1
ATOM 642 N N . PHE A 1 78 ? -18.313 14.084 -6.540 1.00 17.65 102 PHE A N 1
ATOM 643 C CA . PHE A 1 78 ? -17.828 12.729 -6.296 1.00 16.10 102 PHE A CA 1
ATOM 644 C C . PHE A 1 78 ? -18.705 11.979 -5.294 1.00 17.31 102 PHE A C 1
ATOM 645 O O . PHE A 1 78 ? -19.085 10.826 -5.531 1.00 17.06 102 PHE A O 1
ATOM 653 N N . SER A 1 79 ? -19.051 12.612 -4.170 1.00 16.33 103 SER A N 1
ATOM 654 C CA . SER A 1 79 ? -19.818 11.893 -3.158 1.00 15.98 103 SER A CA 1
ATOM 655 C C . SER A 1 79 ? -21.196 11.488 -3.680 1.00 15.90 103 SER A C 1
ATOM 656 O O . SER A 1 79 ? -21.698 10.408 -3.331 1.00 16.67 103 SER A O 1
ATOM 659 N N . ASN A 1 80 ? -21.808 12.312 -4.540 1.00 17.46 104 ASN A N 1
ATOM 660 C CA . ASN A 1 80 ? -23.093 11.947 -5.136 1.00 15.12 104 ASN A CA 1
ATOM 661 C C . ASN A 1 80 ? -22.961 10.690 -5.979 1.00 14.95 104 ASN A C 1
ATOM 662 O O . ASN A 1 80 ? -23.856 9.824 -5.979 1.00 14.63 104 ASN A O 1
ATOM 667 N N . CYS A 1 81 ? -21.839 10.565 -6.699 1.00 14.96 105 CYS A N 1
ATOM 668 C CA . CYS A 1 81 ? -21.644 9.406 -7.558 1.00 15.74 105 CYS A CA 1
ATOM 669 C C . CYS A 1 81 ? -21.552 8.129 -6.735 1.00 15.07 105 CYS A C 1
ATOM 670 O O . CYS A 1 81 ? -22.191 7.120 -7.063 1.00 16.04 105 CYS A O 1
ATOM 673 N N . TYR A 1 82 ? -20.808 8.174 -5.634 1.00 16.72 106 TYR A N 1
ATOM 674 C CA . TYR A 1 82 ? -20.659 6.999 -4.791 1.00 17.00 106 TYR A CA 1
ATOM 675 C C . TYR A 1 82 ? -21.925 6.697 -4.012 1.00 16.70 106 TYR A C 1
ATOM 676 O O . TYR A 1 82 ? -22.150 5.538 -3.644 1.00 19.41 106 TYR A O 1
ATOM 685 N N . LEU A 1 83 ? -22.762 7.715 -3.763 1.00 16.26 107 LEU A N 1
ATOM 686 C CA . LEU A 1 83 ? -24.009 7.489 -3.042 1.00 17.42 107 LEU A CA 1
ATOM 687 C C . LEU A 1 83 ? -25.033 6.808 -3.935 1.00 18.67 107 LEU A C 1
ATOM 688 O O . LEU A 1 83 ? -25.689 5.849 -3.515 1.00 20.96 107 LEU A O 1
ATOM 693 N N . TYR A 1 84 ? -25.171 7.274 -5.177 1.00 16.87 108 TYR A N 1
ATOM 694 C CA . TYR A 1 84 ? -26.214 6.737 -6.044 1.00 15.78 108 TYR A CA 1
ATOM 695 C C . TYR A 1 84 ? -25.863 5.356 -6.592 1.00 18.18 108 TYR A C 1
ATOM 696 O O . TYR A 1 84 ? -26.745 4.494 -6.723 1.00 17.37 108 TYR A O 1
ATOM 705 N N . ASN A 1 85 ? -24.597 5.128 -6.917 1.00 17.14 109 ASN A N 1
ATOM 706 C CA . ASN A 1 85 ? -24.157 3.928 -7.603 1.00 18.86 109 ASN A CA 1
ATOM 707 C C . ASN A 1 85 ? -23.534 2.955 -6.605 1.00 19.54 109 ASN A C 1
ATOM 708 O O . ASN A 1 85 ? -23.568 3.166 -5.389 1.00 22.59 109 ASN A O 1
ATOM 713 N N . LYS A 1 86 ? -22.959 1.874 -7.117 1.00 21.30 110 LYS A N 1
ATOM 714 C CA . LYS A 1 86 ? -22.441 0.813 -6.271 1.00 23.73 110 LYS A CA 1
ATOM 715 C C . LYS A 1 86 ? -20.970 0.581 -6.581 1.00 23.96 110 LYS A C 1
ATOM 716 O O . LYS A 1 86 ? -20.517 0.896 -7.686 1.00 22.66 110 LYS A O 1
ATOM 722 N N . PRO A 1 87 ? -20.198 0.033 -5.635 1.00 26.04 111 PRO A N 1
ATOM 723 C CA . PRO A 1 87 ? -18.799 -0.297 -5.938 1.00 26.00 111 PRO A CA 1
ATOM 724 C C . PRO A 1 87 ? -18.714 -1.214 -7.149 1.00 23.48 111 PRO A C 1
ATOM 725 O O . PRO A 1 87 ? -19.542 -2.108 -7.346 1.00 26.18 111 PRO A O 1
ATOM 729 N N . GLY A 1 88 ? -17.714 -0.954 -7.987 1.00 27.67 112 GLY A N 1
ATOM 730 C CA . GLY A 1 88 ? -17.517 -1.715 -9.197 1.00 28.09 112 GLY A CA 1
ATOM 731 C C . GLY A 1 88 ? -18.304 -1.231 -10.394 1.00 24.37 112 GLY A C 1
ATOM 732 O O . GLY A 1 88 ? -18.059 -1.710 -11.506 1.00 26.66 112 GLY A O 1
ATOM 733 N N . ASP A 1 89 ? -19.266 -0.329 -10.209 1.00 21.10 113 ASP A N 1
ATOM 734 C CA . ASP A 1 89 ? -19.969 0.211 -11.359 1.00 18.55 113 ASP A CA 1
ATOM 735 C C . ASP A 1 89 ? -19.008 1.026 -12.214 1.00 18.49 113 ASP A C 1
ATOM 736 O O . ASP A 1 89 ? -18.073 1.657 -11.709 1.00 19.14 113 ASP A O 1
ATOM 741 N N . ASP A 1 90 ? -19.247 1.001 -13.529 1.00 18.51 114 ASP A N 1
ATOM 742 C CA . ASP A 1 90 ? -18.348 1.692 -14.449 1.00 17.12 114 ASP A CA 1
ATOM 743 C C . ASP A 1 90 ? -18.242 3.173 -14.110 1.00 15.92 114 ASP A C 1
ATOM 744 O O . ASP A 1 90 ? -17.143 3.739 -14.104 1.00 16.64 114 ASP A O 1
ATOM 749 N N . ILE A 1 91 ? -19.374 3.811 -13.796 1.00 17.09 115 ILE A N 1
ATOM 750 C CA . ILE A 1 91 ? -19.333 5.236 -13.488 1.00 16.93 115 ILE A CA 1
ATOM 751 C C . ILE A 1 91 ? -18.517 5.508 -12.233 1.00 16.91 115 ILE A C 1
ATOM 752 O O . ILE A 1 91 ? -17.845 6.544 -12.133 1.00 15.75 115 ILE A O 1
ATOM 757 N N . VAL A 1 92 ? -18.548 4.581 -11.266 1.00 15.79 116 VAL A N 1
ATOM 758 C CA . VAL A 1 92 ? -17.795 4.746 -10.029 1.00 16.80 116 VAL A CA 1
ATOM 759 C C . VAL A 1 92 ? -16.296 4.643 -10.297 1.00 16.64 116 VAL A C 1
ATOM 760 O O . VAL A 1 92 ? -15.506 5.422 -9.760 1.00 17.17 116 VAL A O 1
ATOM 764 N N . LEU A 1 93 ? -15.879 3.692 -11.140 1.00 16.30 117 LEU A N 1
ATOM 765 C CA . LEU A 1 93 ? -14.460 3.582 -11.474 1.00 15.05 117 LEU A CA 1
ATOM 766 C C . LEU A 1 93 ? -13.972 4.826 -12.206 1.00 16.32 117 LEU A C 1
ATOM 767 O O . LEU A 1 93 ? -12.832 5.279 -12.001 1.00 18.22 117 LEU A O 1
ATOM 772 N N . MET A 1 94 ? -14.810 5.380 -13.093 1.00 15.86 118 MET A N 1
ATOM 773 C CA . MET A 1 94 ? -14.448 6.615 -13.783 1.00 15.35 118 MET A CA 1
ATOM 774 C C . MET A 1 94 ? -14.310 7.767 -12.798 1.00 15.55 118 MET A C 1
ATOM 775 O O . MET A 1 94 ? -13.326 8.526 -12.846 1.00 15.88 118 MET A O 1
ATOM 780 N N . ALA A 1 95 ? -15.290 7.916 -11.893 1.00 15.51 119 ALA A N 1
ATOM 781 C CA . ALA A 1 95 ? -15.198 8.959 -10.876 1.00 16.41 119 ALA A CA 1
ATOM 782 C C . ALA A 1 95 ? -13.945 8.811 -10.024 1.00 17.62 119 ALA A C 1
ATOM 783 O O . ALA A 1 95 ? -13.305 9.811 -9.685 1.00 15.69 119 ALA A O 1
ATOM 785 N N . GLN A 1 96 ? -13.597 7.577 -9.642 1.00 16.14 120 GLN A N 1
ATOM 786 C CA . GLN A 1 96 ? -12.441 7.403 -8.767 1.00 17.94 120 GLN A CA 1
ATOM 787 C C . GLN A 1 96 ? -11.170 7.898 -9.435 1.00 17.63 120 GLN A C 1
ATOM 788 O O . GLN A 1 96 ? -10.316 8.507 -8.776 1.00 16.73 120 GLN A O 1
ATOM 794 N N . ALA A 1 97 ? -11.021 7.641 -10.739 1.00 16.95 121 ALA A N 1
ATOM 795 C CA . ALA A 1 97 ? -9.831 8.108 -11.444 1.00 14.64 121 ALA A CA 1
ATOM 796 C C . ALA A 1 97 ? -9.822 9.625 -11.528 1.00 15.85 121 ALA A C 1
ATOM 797 O O . ALA A 1 97 ? -8.768 10.255 -11.366 1.00 17.29 121 ALA A O 1
ATOM 799 N N . LEU A 1 98 ? -10.993 10.228 -11.760 1.00 17.33 122 LEU A N 1
ATOM 800 C CA . LEU A 1 98 ? -11.077 11.686 -11.764 1.00 15.30 122 LEU A CA 1
ATOM 801 C C . LEU A 1 98 ? -10.805 12.264 -10.383 1.00 14.52 122 LEU A C 1
ATOM 802 O O . LEU A 1 98 ? -10.176 13.330 -10.254 1.00 16.50 122 LEU A O 1
ATOM 807 N N . GLU A 1 99 ? -11.282 11.587 -9.342 1.00 14.96 123 GLU A N 1
ATOM 808 C CA . GLU A 1 99 ? -11.092 12.109 -7.999 1.00 14.58 123 GLU A CA 1
ATOM 809 C C . GLU A 1 99 ? -9.624 12.063 -7.620 1.00 15.17 123 GLU A C 1
ATOM 810 O O . GLU A 1 99 ? -9.134 12.965 -6.939 1.00 17.06 123 GLU A O 1
ATOM 816 N N . LYS A 1 100 ? -8.906 11.022 -8.056 1.00 15.18 124 LYS A N 1
ATOM 817 C CA . LYS A 1 100 ? -7.473 10.967 -7.781 1.00 15.83 124 LYS A CA 1
ATOM 818 C C . LYS A 1 100 ? -6.759 12.167 -8.394 1.00 15.56 124 LYS A C 1
ATOM 819 O O . LYS A 1 100 ? -5.888 12.783 -7.753 1.00 16.47 124 LYS A O 1
ATOM 825 N N . LEU A 1 101 ? -7.116 12.521 -9.635 1.00 15.40 125 LEU A N 1
ATOM 826 C CA . LEU A 1 101 ? -6.527 13.703 -10.263 1.00 16.42 125 LEU A CA 1
ATOM 827 C C . LEU A 1 101 ? -6.941 14.975 -9.533 1.00 16.66 125 LEU A C 1
ATOM 828 O O . LEU A 1 101 ? -6.109 15.860 -9.297 1.00 17.14 125 LEU A O 1
ATOM 833 N N . PHE A 1 102 ? -8.221 15.076 -9.156 1.00 16.30 126 PHE A N 1
ATOM 834 C CA . PHE A 1 102 ? -8.682 16.232 -8.400 1.00 15.63 126 PHE A CA 1
ATOM 835 C C . PHE A 1 102 ? -7.866 16.428 -7.137 1.00 18.02 126 PHE A C 1
ATOM 836 O O . PHE A 1 102 ? -7.445 17.552 -6.825 1.00 16.95 126 PHE A O 1
ATOM 844 N N . MET A 1 103 ? -7.612 15.344 -6.403 1.00 16.11 127 MET A N 1
ATOM 845 C CA . MET A 1 103 ? -6.892 15.489 -5.148 1.00 17.44 127 MET A CA 1
ATOM 846 C C . MET A 1 103 ? -5.455 15.931 -5.380 1.00 17.64 127 MET A C 1
ATOM 847 O O . MET A 1 103 ? -4.908 16.693 -4.573 1.00 17.52 127 MET A O 1
ATOM 852 N N . GLN A 1 104 ? -4.831 15.493 -6.476 1.00 15.58 128 GLN A N 1
ATOM 853 C CA . GLN A 1 104 ? -3.496 15.995 -6.801 1.00 16.14 128 GLN A CA 1
ATOM 854 C C . GLN A 1 104 ? -3.532 17.491 -7.071 1.00 16.92 128 GLN A C 1
ATOM 855 O O . GLN A 1 104 ? -2.676 18.242 -6.585 1.00 20.05 128 GLN A O 1
ATOM 861 N N . LYS A 1 105 ? -4.488 17.940 -7.891 1.00 17.64 129 LYS A N 1
ATOM 862 C CA . LYS A 1 105 ? -4.510 19.355 -8.251 1.00 17.47 129 LYS A CA 1
ATOM 863 C C . LYS A 1 105 ? -4.853 20.206 -7.044 1.00 19.76 129 LYS A C 1
ATOM 864 O O . LYS A 1 105 ? -4.275 21.284 -6.851 1.00 20.28 129 LYS A O 1
ATOM 870 N N . LEU A 1 106 ? -5.793 19.741 -6.218 1.00 20.04 130 LEU A N 1
ATOM 871 C CA . LEU A 1 106 ? -6.136 20.484 -5.011 1.00 21.16 130 LEU A CA 1
ATOM 872 C C . LEU A 1 106 ? -4.943 20.570 -4.067 1.00 23.02 130 LEU A C 1
ATOM 873 O O . LEU A 1 106 ? -4.692 21.621 -3.463 1.00 24.62 130 LEU A O 1
ATOM 878 N N . SER A 1 107 ? -4.165 19.489 -3.957 1.00 20.25 131 SER A N 1
ATOM 879 C CA . SER A 1 107 ? -3.009 19.498 -3.071 1.00 21.86 131 SER A CA 1
ATOM 880 C C . SER A 1 107 ? -1.935 20.479 -3.521 1.00 23.58 131 SER A C 1
ATOM 881 O O . SER A 1 107 ? -1.120 20.900 -2.696 1.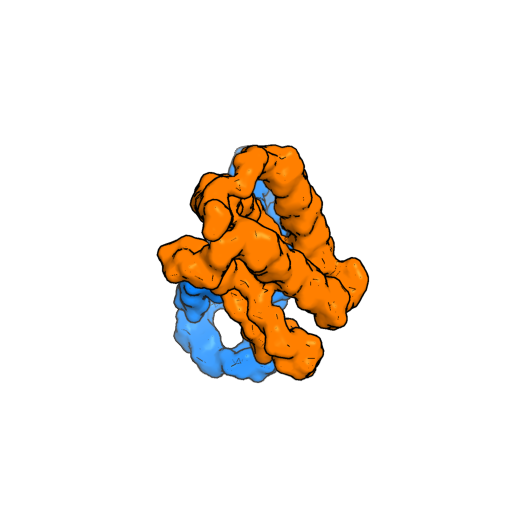00 24.28 131 SER A O 1
ATOM 884 N N . GLN A 1 108 ? -1.914 20.853 -4.801 1.00 20.11 132 GLN A N 1
ATOM 885 C CA . GLN A 1 108 ? -0.918 21.770 -5.340 1.00 21.39 132 GLN A CA 1
ATOM 886 C C . GLN A 1 108 ? -1.402 23.212 -5.327 1.00 23.13 132 GLN A C 1
ATOM 887 O O . GLN A 1 108 ? -0.676 24.103 -5.778 1.00 24.86 132 GLN A O 1
ATOM 893 N N . MET A 1 109 ? -2.599 23.460 -4.823 1.00 20.91 133 MET A N 1
ATOM 894 C CA . MET A 1 109 ? -3.155 24.811 -4.856 1.00 23.85 133 MET A CA 1
ATOM 895 C C . MET A 1 109 ? -2.328 25.714 -3.953 1.00 24.23 133 MET A C 1
ATOM 896 O O . MET A 1 109 ? -2.192 25.422 -2.758 1.00 24.55 133 MET A O 1
ATOM 901 N N . PRO A 1 110 ? -1.744 26.794 -4.468 1.00 24.57 134 PRO A N 1
ATOM 902 C CA . PRO A 1 110 ? -1.012 27.713 -3.591 1.00 26.28 134 PRO A CA 1
ATOM 903 C C . PRO A 1 110 ? -1.931 28.328 -2.542 1.00 28.25 134 PRO A C 1
ATOM 904 O O . PRO A 1 110 ? -3.127 28.534 -2.765 1.00 28.75 134 PRO A O 1
ATOM 908 N N . GLN A 1 111 ? -1.352 28.619 -1.382 1.00 28.91 135 GLN A N 1
ATOM 909 C CA . GLN A 1 111 ? -2.120 29.222 -0.310 1.00 30.26 135 GLN A CA 1
ATOM 910 C C . GLN A 1 111 ? -2.478 30.666 -0.658 1.00 32.45 135 GLN A C 1
ATOM 911 O O . GLN A 1 111 ? -1.909 31.276 -1.570 1.00 33.18 135 GLN A O 1
ATOM 917 N N . GLU A 1 112 ? -3.450 31.198 0.075 1.00 31.43 136 GLU A N 1
ATOM 918 C CA . GLU A 1 112 ? -3.969 32.546 -0.155 1.00 33.56 136 GLU A CA 1
ATOM 919 C C . GLU A 1 112 ? -2.859 33.591 -0.135 1.00 34.14 136 GLU A C 1
ATOM 920 O O . GLU A 1 112 ? -2.773 34.422 -1.042 1.00 42.11 136 GLU A O 1
ATOM 926 N N . GLY B 1 1 ? 4.756 -35.566 -18.308 1.00 69.46 25 GLY B N 1
ATOM 927 C CA . GLY B 1 1 ? 3.887 -35.218 -19.417 1.00 71.33 25 GLY B CA 1
ATOM 928 C C . GLY B 1 1 ? 2.450 -34.946 -19.003 1.00 76.38 25 GLY B C 1
ATOM 929 O O . GLY B 1 1 ? 1.634 -35.869 -18.939 1.00 76.16 25 GLY B O 1
ATOM 930 N N . ALA B 1 2 ? 2.133 -33.683 -18.721 1.00 74.59 26 ALA B N 1
ATOM 931 C CA . ALA B 1 2 ? 3.104 -32.594 -18.795 1.00 71.38 26 ALA B CA 1
ATOM 932 C C . ALA B 1 2 ? 3.855 -32.428 -17.474 1.00 68.24 26 ALA B C 1
ATOM 933 O O . ALA B 1 2 ? 3.717 -33.249 -16.562 1.00 69.24 26 ALA B O 1
ATOM 935 N N . ALA B 1 3 ? 4.651 -31.363 -17.370 1.00 67.26 27 ALA B N 1
ATOM 936 C CA . ALA B 1 3 ? 5.463 -31.150 -16.170 1.00 62.10 27 ALA B CA 1
ATOM 937 C C . ALA B 1 3 ? 5.717 -29.646 -16.007 1.00 57.73 27 ALA B C 1
ATOM 938 O O . ALA B 1 3 ? 6.753 -29.143 -16.445 1.00 54.19 27 ALA B O 1
ATOM 940 N N . SER B 1 4 ? 4.774 -28.933 -15.372 1.00 53.18 28 SER B N 1
ATOM 941 C CA . SER B 1 4 ? 3.458 -29.408 -14.920 1.00 49.90 28 SER B CA 1
ATOM 942 C C . SER B 1 4 ? 2.607 -28.194 -14.583 1.00 45.09 28 SER B C 1
ATOM 943 O O . SER B 1 4 ? 1.541 -27.969 -15.171 1.00 40.41 28 SER B O 1
ATOM 946 N N . THR B 1 5 ? 3.095 -27.398 -13.629 1.00 42.35 29 THR B N 1
ATOM 947 C CA . THR B 1 5 ? 2.308 -26.328 -13.026 1.00 36.14 29 THR B CA 1
ATOM 948 C C . THR B 1 5 ? 3.027 -24.987 -12.959 1.00 32.27 29 THR B C 1
ATOM 949 O O . THR B 1 5 ? 2.367 -23.972 -12.719 1.00 32.14 29 THR B O 1
ATOM 953 N N . ASN B 1 6 ? 4.347 -24.944 -13.146 1.00 32.82 30 ASN B N 1
ATOM 954 C CA . ASN B 1 6 ? 5.082 -23.731 -12.805 1.00 27.15 30 ASN B CA 1
ATOM 955 C C . ASN B 1 6 ? 4.736 -22.567 -13.721 1.00 25.08 30 ASN B C 1
ATOM 956 O O . ASN B 1 6 ? 4.732 -21.418 -13.270 1.00 25.48 30 ASN B O 1
ATOM 961 N N . GLN B 1 7 ? 4.428 -22.834 -14.991 1.00 24.20 31 GLN B N 1
ATOM 962 C CA . GLN B 1 7 ? 4.045 -21.741 -15.882 1.00 24.34 31 GLN B CA 1
ATOM 963 C C . GLN B 1 7 ? 2.653 -21.212 -15.554 1.00 25.76 31 GLN B C 1
ATOM 964 O O . GLN B 1 7 ? 2.425 -19.999 -15.600 1.00 22.24 31 GLN B O 1
ATOM 970 N N . LEU B 1 8 ? 1.703 -22.098 -15.239 1.00 22.86 32 LEU B N 1
ATOM 971 C CA . LEU B 1 8 ? 0.392 -21.621 -14.810 1.00 23.09 32 LEU B CA 1
ATOM 972 C C . LEU B 1 8 ? 0.485 -20.849 -13.498 1.00 25.43 32 LEU B C 1
ATOM 973 O O . LEU B 1 8 ? -0.265 -19.889 -13.285 1.00 22.96 32 LEU B O 1
ATOM 978 N N . GLN B 1 9 ? 1.389 -21.253 -12.605 1.00 25.19 33 GLN B N 1
ATOM 979 C CA . GLN B 1 9 ? 1.629 -20.488 -11.384 1.00 24.30 33 GLN B CA 1
ATOM 980 C C . GLN B 1 9 ? 2.094 -19.072 -11.708 1.00 24.54 33 GLN B C 1
ATOM 981 O O . GLN B 1 9 ? 1.607 -18.097 -11.123 1.00 25.49 33 GLN B O 1
ATOM 987 N N . TYR B 1 10 ? 3.053 -18.946 -12.631 1.00 23.27 34 TYR B N 1
ATOM 988 C CA . TYR B 1 10 ? 3.540 -17.630 -13.041 1.00 22.76 34 TYR B CA 1
ATOM 989 C C . TYR B 1 10 ? 2.428 -16.788 -13.657 1.00 22.93 34 TYR B C 1
ATOM 990 O O . TYR B 1 10 ? 2.338 -15.576 -13.405 1.00 22.74 34 TYR B O 1
ATOM 999 N N . LEU B 1 11 ? 1.582 -17.403 -14.484 1.00 22.01 35 LEU B N 1
ATOM 1000 C CA . LEU B 1 11 ? 0.482 -16.657 -15.082 1.00 21.33 35 LEU B CA 1
ATOM 1001 C C . LEU B 1 11 ? -0.459 -16.124 -14.010 1.00 22.62 35 LEU B C 1
ATOM 1002 O O . LEU B 1 11 ? -0.987 -15.014 -14.135 1.00 24.00 35 LEU B O 1
ATOM 1007 N N . GLN B 1 12 ? -0.671 -16.890 -12.936 1.00 23.80 36 GLN B N 1
ATOM 1008 C CA . GLN B 1 12 ? -1.605 -16.450 -11.903 1.00 26.80 36 GLN B CA 1
ATOM 1009 C C . GLN B 1 12 ? -0.970 -15.439 -10.954 1.00 27.67 36 GLN B C 1
ATOM 1010 O O . GLN B 1 12 ? -1.542 -14.373 -10.695 1.00 28.53 36 GLN B O 1
ATOM 1016 N N . LYS B 1 13 ? 0.209 -15.752 -10.424 1.00 28.29 37 LYS B N 1
ATOM 1017 C CA . LYS B 1 13 ? 0.798 -14.945 -9.361 1.00 29.51 37 LYS B CA 1
ATOM 1018 C C . LYS B 1 13 ? 1.610 -13.762 -9.867 1.00 29.77 37 LYS B C 1
ATOM 1019 O O . LYS B 1 13 ? 1.902 -12.849 -9.082 1.00 31.88 37 LYS B O 1
ATOM 1025 N N . VAL B 1 14 ? 2.001 -13.753 -11.140 1.00 25.71 38 VAL B N 1
ATOM 1026 C CA . VAL B 1 14 ? 2.766 -12.630 -11.675 1.00 27.19 38 VAL B CA 1
ATOM 1027 C C . VAL B 1 14 ? 1.992 -11.931 -12.787 1.00 27.08 38 VAL B C 1
ATOM 1028 O O . VAL B 1 14 ? 1.677 -10.741 -12.682 1.00 26.79 38 VAL B O 1
ATOM 1032 N N . VAL B 1 15 ? 1.679 -12.657 -13.861 1.00 21.64 39 VAL B N 1
ATOM 1033 C CA . VAL B 1 15 ? 1.115 -12.004 -15.043 1.00 22.04 39 VAL B CA 1
ATOM 1034 C C . VAL B 1 15 ? -0.250 -11.398 -14.732 1.00 23.09 39 VAL B C 1
ATOM 1035 O O . VAL B 1 15 ? -0.491 -10.206 -14.969 1.00 22.74 39 VAL B O 1
ATOM 1039 N N . LEU B 1 16 ? -1.176 -12.216 -14.229 1.00 22.70 40 LEU B N 1
ATOM 1040 C CA . LEU B 1 16 ? -2.516 -11.711 -13.954 1.00 21.52 40 LEU B CA 1
ATOM 1041 C C . LEU B 1 16 ? -2.487 -10.626 -12.884 1.00 23.73 40 LEU B C 1
ATOM 1042 O O . LEU B 1 16 ? -3.187 -9.613 -13.000 1.00 23.90 40 LEU B O 1
ATOM 1047 N N . LYS B 1 17 ? -1.673 -10.812 -11.845 1.00 24.15 41 LYS B N 1
ATOM 1048 C CA . LYS B 1 17 ? -1.601 -9.830 -10.765 1.00 26.34 41 LYS B CA 1
ATOM 1049 C C . LYS B 1 17 ? -1.114 -8.474 -11.276 1.00 25.77 41 LYS B C 1
ATOM 1050 O O . LYS B 1 17 ? -1.672 -7.427 -10.921 1.00 25.69 41 LYS B O 1
ATOM 1056 N N . ASP B 1 18 ? -0.064 -8.472 -12.106 1.00 26.34 42 ASP B N 1
ATOM 1057 C CA . ASP B 1 18 ? 0.482 -7.208 -12.603 1.00 25.70 42 ASP B CA 1
ATOM 1058 C C . ASP B 1 18 ? -0.455 -6.537 -13.601 1.00 26.12 42 ASP B C 1
ATOM 1059 O O . ASP B 1 18 ? -0.537 -5.304 -13.648 1.00 25.28 42 ASP B O 1
ATOM 1064 N N . LEU B 1 19 ? -1.149 -7.315 -14.433 1.00 22.36 43 LEU B N 1
ATOM 1065 C CA . LEU B 1 19 ? -2.143 -6.699 -15.305 1.00 22.04 43 LEU B CA 1
ATOM 1066 C C . LEU B 1 19 ? -3.285 -6.121 -14.488 1.00 21.91 43 LEU B C 1
ATOM 1067 O O . LEU B 1 19 ? -3.760 -5.012 -14.766 1.00 21.05 43 LEU B O 1
ATOM 1072 N N . TRP B 1 20 ? -3.727 -6.853 -13.460 1.00 22.24 44 TRP B N 1
ATOM 1073 C CA . TRP B 1 20 ? -4.857 -6.399 -12.661 1.00 22.61 44 TRP B CA 1
ATOM 1074 C C . TRP B 1 20 ? -4.545 -5.079 -11.976 1.00 22.63 44 TRP B C 1
ATOM 1075 O O . TRP B 1 20 ? -5.390 -4.178 -11.934 1.00 22.10 44 TRP B O 1
ATOM 1086 N N . LYS B 1 21 ? -3.330 -4.938 -11.444 1.00 22.44 45 LYS B N 1
ATOM 1087 C CA . LYS B 1 21 ? -3.008 -3.717 -10.718 1.00 22.98 45 LYS B CA 1
ATOM 1088 C C . LYS B 1 21 ? -2.797 -2.515 -11.631 1.00 24.43 45 LYS B C 1
ATOM 1089 O O . LYS B 1 21 ? -2.795 -1.383 -11.135 1.00 24.80 45 LYS B O 1
ATOM 1095 N N . HIS B 1 22 ? -2.629 -2.721 -12.936 1.00 20.22 46 HIS B N 1
ATOM 1096 C CA . HIS B 1 22 ? -2.476 -1.602 -13.854 1.00 19.42 46 HIS B CA 1
ATOM 1097 C C . HIS B 1 22 ? -3.763 -0.792 -13.934 1.00 21.20 46 HIS B C 1
ATOM 1098 O O . HIS B 1 22 ? -4.863 -1.347 -13.926 1.00 19.84 46 HIS B O 1
ATOM 1105 N N . SER B 1 23 ? -3.622 0.535 -14.016 1.00 19.00 47 SER B N 1
ATOM 1106 C CA . SER B 1 23 ? -4.793 1.408 -13.990 1.00 20.52 47 SER B CA 1
ATOM 1107 C C . SER B 1 23 ? -5.678 1.291 -15.225 1.00 20.65 47 SER B C 1
ATOM 1108 O O . SER B 1 23 ? -6.803 1.799 -15.194 1.00 20.55 47 SER B O 1
ATOM 1111 N N . PHE B 1 24 ? -5.216 0.644 -16.293 1.00 19.81 48 PHE B N 1
ATOM 1112 C CA . PHE B 1 24 ? -6.022 0.458 -17.496 1.00 18.22 48 PHE B CA 1
ATOM 1113 C C . PHE B 1 24 ? -6.818 -0.833 -17.474 1.00 18.34 48 PHE B C 1
ATOM 1114 O O . PHE B 1 24 ? -7.537 -1.113 -18.439 1.00 19.09 48 PHE B O 1
ATOM 1122 N N . SER B 1 25 ? -6.699 -1.628 -16.417 1.00 18.77 49 SER B N 1
ATOM 1123 C CA . SER B 1 25 ? -7.275 -2.965 -16.466 1.00 19.28 49 SER B CA 1
ATOM 1124 C C . SER B 1 25 ? -8.752 -3.009 -16.110 1.00 18.56 49 SER B C 1
ATOM 1125 O O . SER B 1 25 ? -9.430 -3.974 -16.486 1.00 17.84 49 SER B O 1
ATOM 1128 N N . TRP B 1 26 ? -9.275 -2.006 -15.400 1.00 17.51 50 TRP B N 1
ATOM 1129 C CA . TRP B 1 26 ? -10.643 -2.126 -14.896 1.00 18.05 50 TRP B CA 1
ATOM 1130 C C . TRP B 1 26 ? -11.716 -2.312 -15.971 1.00 17.18 50 TRP B C 1
ATOM 1131 O O . TRP B 1 26 ? -12.686 -3.042 -15.701 1.00 18.89 50 TRP B O 1
ATOM 1142 N N . PRO B 1 27 ? -11.644 -1.704 -17.163 1.00 17.29 51 PRO B N 1
ATOM 1143 C CA . PRO B 1 27 ? -12.680 -1.984 -18.173 1.00 19.03 51 PRO B CA 1
ATOM 1144 C C . PRO B 1 27 ? -12.662 -3.408 -18.692 1.00 17.80 51 PRO B C 1
ATOM 1145 O O . PRO B 1 27 ? -13.595 -3.800 -19.408 1.00 18.21 51 PRO B O 1
ATOM 1149 N N . PHE B 1 28 ? -11.642 -4.186 -18.344 1.00 16.38 52 PHE B N 1
ATOM 1150 C CA . PHE B 1 28 ? -11.479 -5.555 -18.808 1.00 18.12 52 PHE B CA 1
ATOM 1151 C C . PHE B 1 28 ? -11.700 -6.577 -17.712 1.00 19.21 52 PHE B C 1
ATOM 1152 O O . PHE B 1 28 ? -11.524 -7.775 -17.958 1.00 20.79 52 PHE B O 1
ATOM 1160 N N . GLN B 1 29 ? -12.083 -6.142 -16.511 1.00 17.85 53 GLN B N 1
ATOM 1161 C CA . GLN B 1 29 ? -12.176 -7.076 -15.397 1.00 19.13 53 GLN B CA 1
ATOM 1162 C C . GLN B 1 29 ? -13.501 -7.827 -15.383 1.00 21.58 53 GLN B C 1
ATOM 1163 O O . GLN B 1 29 ? -13.524 -9.035 -15.131 1.00 21.71 53 GLN B O 1
ATOM 1169 N N . ARG B 1 30 ? -14.599 -7.133 -15.626 1.00 20.40 54 ARG B N 1
ATOM 1170 C CA . ARG B 1 30 ? -15.938 -7.674 -15.455 1.00 19.63 54 ARG B CA 1
ATOM 1171 C C . ARG B 1 30 ? -16.657 -7.708 -16.798 1.00 21.90 54 ARG B C 1
ATOM 1172 O O . ARG B 1 30 ? -16.242 -7.028 -17.746 1.00 20.70 54 ARG B O 1
ATOM 1180 N N . PRO B 1 31 ? -17.749 -8.475 -16.921 1.00 20.72 55 PRO B N 1
ATOM 1181 C CA . PRO B 1 31 ? -18.445 -8.550 -18.216 1.00 21.61 55 PRO B CA 1
ATOM 1182 C C . PRO B 1 31 ? -18.971 -7.201 -18.689 1.00 21.46 55 PRO B C 1
ATOM 1183 O O . PRO B 1 31 ? -19.450 -6.381 -17.903 1.00 21.28 55 PRO B O 1
ATOM 1187 N N . VAL B 1 32 ? -18.912 -6.998 -20.005 1.00 20.64 56 VAL B N 1
ATOM 1188 C CA . VAL B 1 32 ? -19.345 -5.749 -20.620 1.00 18.61 56 VAL B CA 1
ATOM 1189 C C . VAL B 1 32 ? -20.860 -5.620 -20.528 1.00 19.64 56 VAL B C 1
ATOM 1190 O O . VAL B 1 32 ? -21.603 -6.523 -20.933 1.00 20.47 56 VAL B O 1
ATOM 1194 N N . ASP B 1 33 ? -21.326 -4.490 -20.001 1.00 19.93 57 ASP B N 1
ATOM 1195 C CA . ASP B 1 33 ? -22.746 -4.140 -20.069 1.00 19.92 57 ASP B CA 1
ATOM 1196 C C . ASP B 1 33 ? -22.967 -3.347 -21.350 1.00 19.90 57 ASP B C 1
ATOM 1197 O O . ASP B 1 33 ? -22.814 -2.123 -21.393 1.00 21.23 57 ASP B O 1
ATOM 1202 N N . ALA B 1 34 ? -23.365 -4.057 -22.408 1.00 19.73 58 ALA B N 1
ATOM 1203 C CA . ALA B 1 34 ? -23.495 -3.423 -23.709 1.00 18.22 58 ALA B CA 1
ATOM 1204 C C . ALA B 1 34 ? -24.687 -2.486 -23.763 1.00 19.52 58 ALA B C 1
ATOM 1205 O O . ALA B 1 34 ? -24.741 -1.628 -24.650 1.00 21.22 58 ALA B O 1
ATOM 1207 N N . VAL B 1 35 ? -25.630 -2.630 -22.831 1.00 20.52 59 VAL B N 1
ATOM 1208 C CA . VAL B 1 35 ? -26.752 -1.699 -22.756 1.00 19.80 59 VAL B CA 1
ATOM 1209 C C . VAL B 1 35 ? -26.286 -0.347 -22.221 1.00 21.87 59 VAL B C 1
ATOM 1210 O O . VAL B 1 35 ? -26.428 0.683 -22.887 1.00 21.51 59 VAL B O 1
ATOM 1214 N N . LYS B 1 36 ? -25.701 -0.339 -21.019 1.00 22.58 60 LYS B N 1
ATOM 1215 C CA . LYS B 1 36 ? -25.217 0.916 -20.441 1.00 20.46 60 LYS B CA 1
ATOM 1216 C C . LYS B 1 36 ? -24.144 1.563 -21.308 1.00 20.40 60 LYS B C 1
ATOM 1217 O O . LYS B 1 36 ? -24.083 2.795 -21.424 1.00 20.91 60 LYS B O 1
ATOM 1223 N N . LEU B 1 37 ? -23.261 0.756 -21.895 1.00 19.94 61 LEU B N 1
ATOM 1224 C CA . LEU B 1 37 ? -22.166 1.307 -22.680 1.00 22.20 61 LEU B CA 1
ATOM 1225 C C . LEU B 1 37 ? -22.567 1.653 -24.111 1.00 20.25 61 LEU B C 1
ATOM 1226 O O . LEU B 1 37 ? -21.753 2.215 -24.845 1.00 19.65 61 LEU B O 1
ATOM 1231 N N . GLN B 1 38 ? -23.797 1.334 -24.527 1.00 18.78 62 GLN B N 1
ATOM 1232 C CA . GLN B 1 38 ? -24.296 1.672 -25.863 1.00 22.16 62 GLN B CA 1
ATOM 1233 C C . GLN B 1 38 ? -23.466 1.031 -26.974 1.00 20.93 62 GLN B C 1
ATOM 1234 O O . GLN B 1 38 ? -22.995 1.702 -27.898 1.00 23.68 62 GLN B O 1
ATOM 1240 N N . LEU B 1 39 ? -23.305 -0.293 -26.891 1.00 19.85 63 LEU B N 1
ATOM 1241 C CA . LEU B 1 39 ? -22.504 -1.050 -27.849 1.00 20.07 63 LEU B CA 1
ATOM 1242 C C . LEU B 1 39 ? -23.425 -1.953 -28.656 1.00 19.91 63 LEU B C 1
ATOM 1243 O O . LEU B 1 39 ? -23.660 -3.108 -28.276 1.00 20.65 63 LEU B O 1
ATOM 1248 N N . PRO B 1 40 ? -23.976 -1.466 -29.768 1.00 22.85 64 PRO B N 1
ATOM 1249 C CA . PRO B 1 40 ? -24.896 -2.286 -30.566 1.00 23.86 64 PRO B CA 1
ATOM 1250 C C . PRO B 1 40 ? -24.245 -3.577 -31.048 1.00 23.65 64 PRO B C 1
ATOM 1251 O O . PRO B 1 40 ? -23.086 -3.594 -31.475 1.00 23.21 64 PRO B O 1
ATOM 1255 N N . ASP B 1 41 ? -25.003 -4.670 -30.958 1.00 22.02 65 ASP B N 1
ATOM 1256 C CA . ASP B 1 41 ? -24.600 -5.980 -31.471 1.00 24.23 65 ASP B CA 1
ATOM 1257 C C . ASP B 1 41 ? -23.349 -6.535 -30.799 1.00 23.37 65 ASP B C 1
ATOM 1258 O O . ASP B 1 41 ? -22.697 -7.420 -31.361 1.00 22.49 65 ASP B O 1
ATOM 1263 N N . TYR B 1 42 ? -23.005 -6.054 -29.598 1.00 20.44 66 TYR B N 1
ATOM 1264 C CA . TYR B 1 42 ? -21.771 -6.495 -28.944 1.00 19.28 66 TYR B CA 1
ATOM 1265 C C . TYR B 1 42 ? -21.722 -8.011 -28.791 1.00 21.28 66 TYR B C 1
ATOM 1266 O O . TYR B 1 42 ? -20.739 -8.652 -29.183 1.00 18.52 66 T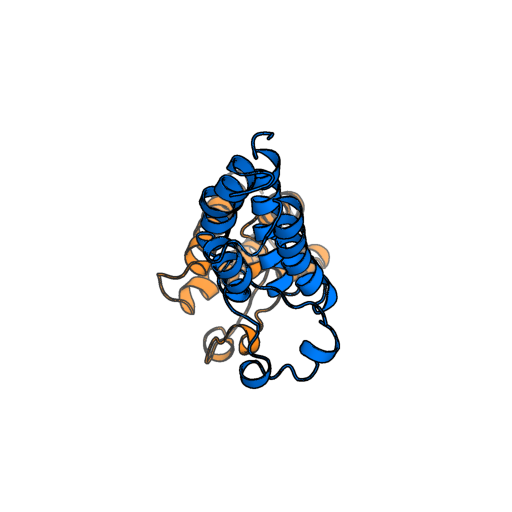YR B O 1
ATOM 1275 N N . TYR B 1 43 ? -22.766 -8.603 -28.219 1.00 19.61 67 TYR B N 1
ATOM 1276 C CA . TYR B 1 43 ? -22.749 -10.042 -27.972 1.00 22.04 67 TYR B CA 1
ATOM 1277 C C . TYR B 1 43 ? -23.104 -10.881 -29.191 1.00 22.16 67 TYR B C 1
ATOM 1278 O O . TYR B 1 43 ? -23.068 -12.110 -29.096 1.00 25.24 67 TYR B O 1
ATOM 1287 N N . THR B 1 44 ? -23.427 -10.252 -30.319 1.00 23.23 68 THR B N 1
ATOM 1288 C CA . THR B 1 44 ? -23.466 -10.939 -31.603 1.00 26.60 68 THR B CA 1
ATOM 1289 C C . THR B 1 44 ? -22.092 -10.959 -32.256 1.00 24.38 68 THR B C 1
ATOM 1290 O O . THR B 1 44 ? -21.678 -11.986 -32.803 1.00 28.83 68 THR B O 1
ATOM 1294 N N . ILE B 1 45 ? -21.377 -9.836 -32.198 1.00 22.00 69 ILE B N 1
ATOM 1295 C CA . ILE B 1 45 ? -20.057 -9.749 -32.809 1.00 20.97 69 ILE B CA 1
ATOM 1296 C C . ILE B 1 45 ? -19.053 -10.591 -32.031 1.00 21.89 69 ILE B C 1
ATOM 1297 O O . ILE B 1 45 ? -18.237 -11.314 -32.617 1.00 23.57 69 ILE B O 1
ATOM 1302 N N . ILE B 1 46 ? -19.114 -10.532 -30.703 1.00 21.46 70 ILE B N 1
ATOM 1303 C CA . ILE B 1 46 ? -18.170 -11.212 -29.823 1.00 20.39 70 ILE B CA 1
ATOM 1304 C C . ILE B 1 46 ? -18.843 -12.496 -29.347 1.00 22.73 70 ILE B C 1
ATOM 1305 O O . ILE B 1 46 ? -19.635 -12.480 -28.400 1.00 23.63 70 ILE B O 1
ATOM 1310 N N . LYS B 1 47 ? -18.525 -13.621 -29.996 1.00 24.36 71 LYS B N 1
ATOM 1311 C CA . LYS B 1 47 ? -19.164 -14.886 -29.628 1.00 25.72 71 LYS B CA 1
ATOM 1312 C C . LYS B 1 47 ? -18.552 -15.517 -28.383 1.00 23.97 71 LYS B C 1
ATOM 1313 O O . LYS B 1 47 ? -19.238 -16.265 -27.678 1.00 26.64 71 LYS B O 1
ATOM 1319 N N . ASN B 1 48 ? -17.283 -15.226 -28.083 1.00 23.45 72 ASN B N 1
ATOM 1320 C CA . ASN B 1 48 ? -16.595 -15.797 -26.925 1.00 22.04 72 ASN B CA 1
ATOM 1321 C C . ASN B 1 48 ? -16.044 -14.666 -26.064 1.00 20.36 72 ASN B C 1
ATOM 1322 O O . ASN B 1 48 ? -14.831 -14.399 -26.069 1.00 20.28 72 ASN B O 1
ATOM 1327 N N . PRO B 1 49 ? -16.899 -13.997 -25.289 1.00 19.16 73 PRO B N 1
ATOM 1328 C CA . PRO B 1 49 ? -16.402 -12.909 -24.437 1.00 19.80 73 PRO B CA 1
ATOM 1329 C C . PRO B 1 49 ? -15.450 -13.433 -23.372 1.00 19.74 73 PRO B C 1
ATOM 1330 O O . PRO B 1 49 ? -15.545 -14.575 -22.920 1.00 21.24 73 PRO B O 1
ATOM 1334 N N . MET B 1 50 ? -14.474 -12.600 -23.021 1.00 18.65 74 MET B N 1
ATOM 1335 C CA . MET B 1 50 ? -13.451 -12.961 -22.055 1.00 18.99 74 MET B CA 1
ATOM 1336 C C . MET B 1 50 ? -13.108 -11.723 -21.247 1.00 18.01 74 MET B C 1
ATOM 1337 O O . MET B 1 50 ? -13.006 -10.626 -21.795 1.00 18.45 74 MET B O 1
ATOM 1342 N N . ASP B 1 51 ? -12.978 -11.906 -19.939 1.00 19.93 75 ASP B N 1
ATOM 1343 C CA . ASP B 1 51 ? -12.588 -10.823 -19.050 1.00 21.70 75 ASP B CA 1
ATOM 1344 C C . ASP B 1 51 ? -11.585 -11.352 -18.034 1.00 19.44 75 ASP B C 1
ATOM 1345 O O . ASP B 1 51 ? -11.344 -12.559 -17.930 1.00 18.78 75 ASP B O 1
ATOM 1350 N N . LEU B 1 52 ? -10.951 -10.424 -17.305 1.00 19.49 76 LEU B N 1
ATOM 1351 C CA . LEU B 1 52 ? -9.923 -10.832 -16.359 1.00 19.99 76 LEU B CA 1
ATOM 1352 C C . LEU B 1 52 ? -10.492 -11.631 -15.195 1.00 20.50 76 LEU B C 1
ATOM 1353 O O . LEU B 1 52 ? -9.806 -12.521 -14.672 1.00 20.16 76 LEU B O 1
ATOM 1358 N N . ASN B 1 53 ? -11.729 -11.346 -14.778 1.00 19.89 77 ASN B N 1
ATOM 1359 C CA . ASN B 1 53 ? -12.319 -12.129 -13.697 1.00 22.63 77 ASN B CA 1
ATOM 1360 C C . ASN B 1 53 ? -12.501 -13.583 -14.106 1.00 21.80 77 ASN B C 1
ATOM 1361 O O . ASN B 1 53 ? -12.321 -14.493 -13.286 1.00 25.08 77 ASN B O 1
ATOM 1366 N N . THR B 1 54 ? -12.847 -13.819 -15.374 1.00 21.33 78 THR B N 1
ATOM 1367 C CA . THR B 1 54 ? -12.997 -15.185 -15.862 1.00 21.46 78 THR B CA 1
ATOM 1368 C C . THR B 1 54 ? -11.665 -15.913 -15.873 1.00 23.53 78 THR B C 1
ATOM 1369 O O . THR B 1 54 ? -11.582 -17.072 -15.448 1.00 25.21 78 THR B O 1
ATOM 1373 N N . ILE B 1 55 ? -10.606 -15.244 -16.332 1.00 20.09 79 ILE B N 1
ATOM 1374 C CA . ILE B 1 55 ? -9.277 -15.857 -16.320 1.00 20.57 79 ILE B CA 1
ATOM 1375 C C . ILE B 1 55 ? -8.833 -16.141 -14.894 1.00 21.47 79 ILE B C 1
ATOM 1376 O O . ILE B 1 55 ? -8.307 -17.222 -14.595 1.00 24.02 79 ILE B O 1
ATOM 1381 N N . LYS B 1 56 ? -9.061 -15.182 -13.989 1.00 22.04 80 LYS B N 1
ATOM 1382 C CA . LYS B 1 56 ? -8.725 -15.365 -12.580 1.00 22.96 80 LYS B CA 1
ATOM 1383 C C . LYS B 1 56 ? -9.431 -16.584 -12.000 1.00 26.02 80 LYS B C 1
ATOM 1384 O O . LYS B 1 56 ? -8.802 -17.436 -11.360 1.00 27.08 80 LYS B O 1
ATOM 1390 N N . LYS B 1 57 ? -10.742 -16.682 -12.217 1.00 28.29 81 LYS B N 1
ATOM 1391 C CA . LYS B 1 57 ? -11.490 -17.818 -11.690 1.00 28.82 81 LYS B CA 1
ATOM 1392 C C . LYS B 1 57 ? -10.995 -19.132 -12.288 1.00 29.19 81 LYS B C 1
ATOM 1393 O O . LYS B 1 57 ? -10.840 -20.128 -11.570 1.00 31.89 81 LYS B O 1
ATOM 1399 N N . ARG B 1 58 ? -10.721 -19.150 -13.595 1.00 24.47 82 ARG B N 1
ATOM 1400 C CA . ARG B 1 58 ? -10.253 -20.375 -14.242 1.00 24.42 82 ARG B CA 1
ATOM 1401 C C . ARG B 1 58 ? -8.894 -20.815 -13.704 1.00 29.45 82 ARG B C 1
ATOM 1402 O O . ARG B 1 58 ? -8.641 -22.017 -13.548 1.00 30.42 82 ARG B O 1
ATOM 1410 N N . LEU B 1 59 ? -8.003 -19.863 -13.419 1.00 26.64 83 LEU B N 1
ATOM 1411 C CA . LEU B 1 59 ? -6.725 -20.223 -12.811 1.00 26.30 83 LEU B CA 1
ATOM 1412 C C . LEU B 1 59 ? -6.916 -20.744 -11.392 1.00 31.04 83 LEU B C 1
ATOM 1413 O O . LEU B 1 59 ? -6.237 -21.689 -10.976 1.00 33.16 83 LEU B O 1
ATOM 1418 N N . GLU B 1 60 ? -7.852 -20.154 -10.641 1.00 31.32 84 GLU B N 1
ATOM 1419 C CA . GLU B 1 60 ? -8.114 -20.623 -9.284 1.00 33.59 84 GLU B CA 1
ATOM 1420 C C . GLU B 1 60 ? -8.750 -22.010 -9.289 1.00 36.09 84 GLU B C 1
ATOM 1421 O O . GLU B 1 60 ? -8.450 -22.838 -8.420 1.00 41.21 84 GLU B O 1
ATOM 1427 N N . ASN B 1 61 ? -9.615 -22.284 -10.264 1.00 33.67 85 ASN B N 1
ATOM 1428 C CA . ASN B 1 61 ? -10.332 -23.549 -10.367 1.00 36.65 85 ASN B CA 1
ATOM 1429 C C . ASN B 1 61 ? -9.577 -24.606 -11.164 1.00 36.29 85 ASN B C 1
ATOM 1430 O O . ASN B 1 61 ? -10.149 -25.662 -11.460 1.00 36.52 85 ASN B O 1
ATOM 1435 N N . LYS B 1 62 ? -8.320 -24.345 -11.528 1.00 33.27 86 LYS B N 1
ATOM 1436 C CA . LYS B 1 62 ? -7.497 -25.310 -12.263 1.00 32.99 86 LYS B CA 1
ATOM 1437 C C . LYS B 1 62 ? -8.169 -25.751 -13.564 1.00 34.80 86 LYS B C 1
ATOM 1438 O O . LYS B 1 62 ? -8.121 -26.922 -13.947 1.00 39.70 86 LYS B O 1
ATOM 1444 N N . TYR B 1 63 ? -8.797 -24.799 -14.250 1.00 32.00 87 TYR B N 1
ATOM 1445 C CA . TYR B 1 63 ? -9.503 -25.081 -15.494 1.00 31.61 87 TYR B CA 1
ATOM 1446 C C . TYR B 1 63 ? -8.549 -25.322 -16.660 1.00 32.99 87 TYR B C 1
ATOM 1447 O O . TYR B 1 63 ? -8.910 -26.014 -17.618 1.00 33.61 87 TYR B O 1
ATOM 1456 N N . TYR B 1 64 ? -7.343 -24.761 -16.613 1.00 30.79 88 TYR B N 1
ATOM 1457 C CA . TYR B 1 64 ? -6.412 -24.862 -17.729 1.00 32.39 88 TYR B CA 1
ATOM 1458 C C . TYR B 1 64 ? -5.493 -26.061 -17.539 1.00 33.36 88 TYR B C 1
ATOM 1459 O O . TYR B 1 64 ? -4.871 -26.214 -16.482 1.00 32.49 88 TYR B O 1
ATOM 1468 N N . ALA B 1 65 ? -5.397 -26.896 -18.577 1.00 32.85 89 ALA B N 1
ATOM 1469 C CA . ALA B 1 65 ? -4.469 -28.020 -18.539 1.00 36.98 89 ALA B CA 1
ATOM 1470 C C . ALA B 1 65 ? -3.028 -27.545 -18.679 1.00 35.67 89 ALA B C 1
ATOM 1471 O O . ALA B 1 65 ? -2.120 -28.093 -18.043 1.00 36.68 89 ALA B O 1
ATOM 1473 N N . LYS B 1 66 ? -2.798 -26.521 -19.499 1.00 32.75 90 LYS B N 1
ATOM 1474 C CA . LYS B 1 66 ? -1.458 -25.998 -19.705 1.00 30.31 90 LYS B CA 1
ATOM 1475 C C . LYS B 1 66 ? -1.516 -24.490 -19.910 1.00 28.04 90 LYS B C 1
ATOM 1476 O O . LYS B 1 66 ? -2.570 -23.914 -20.205 1.00 26.68 90 LYS B O 1
ATOM 1482 N N . ALA B 1 67 ? -0.343 -23.870 -19.772 1.00 27.28 91 ALA B N 1
ATOM 1483 C CA . ALA B 1 67 ? -0.229 -22.418 -19.849 1.00 23.57 91 ALA B CA 1
ATOM 1484 C C . ALA B 1 67 ? -0.704 -21.870 -21.189 1.00 26.00 91 ALA B C 1
ATOM 1485 O O . ALA B 1 67 ? -1.275 -20.775 -21.239 1.00 24.18 91 ALA B O 1
ATOM 1487 N N . SER B 1 68 ? -0.478 -22.600 -22.285 1.00 24.37 92 SER B N 1
ATOM 1488 C CA . SER B 1 68 ? -0.880 -22.078 -23.590 1.00 22.65 92 SER B CA 1
ATOM 1489 C C . SER B 1 68 ? -2.381 -21.822 -23.665 1.00 24.74 92 SER B C 1
ATOM 1490 O O . SER B 1 68 ? -2.812 -20.886 -24.349 1.00 24.91 92 SER B O 1
ATOM 1493 N N . GLU B 1 69 ? -3.188 -22.632 -22.971 1.00 22.80 93 GLU B N 1
ATOM 1494 C CA . GLU B 1 69 ? -4.633 -22.421 -22.972 1.00 24.83 93 GLU B CA 1
ATOM 1495 C C . GLU B 1 69 ? -5.005 -21.134 -22.248 1.00 23.44 93 GLU B C 1
ATOM 1496 O O . GLU B 1 69 ? -5.944 -20.435 -22.652 1.00 25.21 93 GLU B O 1
ATOM 1502 N N . CYS B 1 70 ? -4.302 -20.824 -21.157 1.00 23.35 94 CYS B N 1
ATOM 1503 C CA . CYS B 1 70 ? -4.558 -19.583 -20.433 1.00 22.34 94 CYS B CA 1
ATOM 1504 C C . CYS B 1 70 ? -4.088 -18.380 -21.238 1.00 20.48 94 CYS B C 1
ATOM 1505 O O . CYS B 1 70 ? -4.779 -17.357 -21.305 1.00 19.37 94 CYS B O 1
ATOM 1508 N N . ILE B 1 71 ? -2.909 -18.487 -21.858 1.00 18.61 95 ILE B N 1
ATOM 1509 C CA . ILE B 1 71 ? -2.440 -17.421 -22.735 1.00 18.38 95 ILE B CA 1
ATOM 1510 C C . ILE B 1 71 ? -3.455 -17.154 -23.839 1.00 21.84 95 ILE B C 1
ATOM 1511 O O . ILE B 1 71 ? -3.716 -15.998 -24.203 1.00 20.53 95 ILE B O 1
ATOM 1516 N N . GLU B 1 72 ? -4.088 -18.213 -24.352 1.00 21.10 96 GLU B N 1
ATOM 1517 C CA . GLU B 1 72 ? -5.076 -18.028 -25.411 1.00 23.62 96 GLU B CA 1
ATOM 1518 C C . GLU B 1 72 ? -6.277 -17.227 -24.927 1.00 22.40 96 GLU B C 1
ATOM 1519 O O . GLU B 1 72 ? -6.839 -16.436 -25.692 1.00 20.41 96 GLU B O 1
ATOM 1525 N N . ASP B 1 73 ? -6.686 -17.418 -23.669 1.00 19.94 97 ASP B N 1
ATOM 1526 C CA . ASP B 1 73 ? -7.781 -16.609 -23.131 1.00 20.15 97 ASP B CA 1
ATOM 1527 C C . ASP B 1 73 ? -7.381 -15.141 -23.029 1.00 18.60 97 ASP B C 1
ATOM 1528 O O . ASP B 1 73 ? -8.181 -14.251 -23.334 1.00 17.58 97 ASP B O 1
ATOM 1533 N N . PHE B 1 74 ? -6.151 -14.852 -22.594 1.00 18.04 98 PHE B N 1
ATOM 1534 C CA . PHE B 1 74 ? -5.699 -13.465 -22.634 1.00 17.74 98 PHE B CA 1
ATOM 1535 C C . PHE B 1 74 ? -5.765 -12.912 -24.054 1.00 18.27 98 PHE B C 1
ATOM 1536 O O . PHE B 1 74 ? -6.242 -11.790 -24.282 1.00 19.26 98 PHE B O 1
ATOM 1544 N N . ASN B 1 75 ? -5.274 -13.685 -25.028 1.00 19.16 99 ASN B N 1
ATOM 1545 C CA . ASN B 1 75 ? -5.270 -13.221 -26.413 1.00 20.12 99 ASN B CA 1
ATOM 1546 C C . ASN B 1 75 ? -6.684 -12.962 -26.920 1.00 20.27 99 ASN B C 1
ATOM 1547 O O . ASN B 1 75 ? -6.906 -12.003 -27.670 1.00 21.14 99 ASN B O 1
ATOM 1552 N N . THR B 1 76 ? -7.642 -13.818 -26.536 1.00 18.08 100 THR B N 1
ATOM 1553 C CA . THR B 1 76 ? -9.041 -13.619 -26.919 1.00 19.67 100 THR B CA 1
ATOM 1554 C C . THR B 1 76 ? -9.581 -12.320 -26.345 1.00 19.38 100 THR B C 1
ATOM 1555 O O . THR B 1 76 ? -10.271 -11.560 -27.040 1.00 18.93 100 THR B O 1
ATOM 1559 N N . MET B 1 77 ? -9.257 -12.031 -25.082 1.00 17.65 101 MET B N 1
ATOM 1560 C CA . MET B 1 77 ? -9.707 -10.782 -24.473 1.00 17.80 101 MET B CA 1
ATOM 1561 C C . MET B 1 77 ? -9.229 -9.579 -25.275 1.00 17.04 101 MET B C 1
ATOM 1562 O O . MET B 1 77 ? -10.003 -8.654 -25.539 1.00 18.23 101 MET B O 1
ATOM 1567 N N . PHE B 1 78 ? -7.966 -9.600 -25.713 1.00 16.40 102 PHE B N 1
ATOM 1568 C CA . PHE B 1 78 ? -7.449 -8.489 -26.512 1.00 17.85 102 PHE B CA 1
ATOM 1569 C C . PHE B 1 78 ? -8.032 -8.484 -27.919 1.00 18.98 102 PHE B C 1
ATOM 1570 O O . PHE B 1 78 ? -8.398 -7.421 -28.436 1.00 19.19 102 PHE B O 1
ATOM 1578 N N . SER B 1 79 ? -8.101 -9.652 -28.573 1.00 19.31 103 SER B N 1
ATOM 1579 C CA . SER B 1 79 ? -8.548 -9.663 -29.960 1.00 19.90 103 SER B CA 1
ATOM 1580 C C . SER B 1 79 ? -10.030 -9.333 -30.073 1.00 17.83 103 SER B C 1
ATOM 1581 O O . SER B 1 79 ? -10.443 -8.718 -31.061 1.00 19.41 103 SER B O 1
ATOM 1584 N N . ASN B 1 80 ? -10.838 -9.732 -29.083 1.00 18.24 104 ASN B N 1
ATOM 1585 C CA . ASN B 1 80 ? -12.240 -9.314 -29.065 1.00 17.09 104 ASN B CA 1
ATOM 1586 C C . ASN B 1 80 ? -12.346 -7.796 -29.056 1.00 18.26 104 ASN B C 1
ATOM 1587 O O . ASN B 1 80 ? -13.202 -7.213 -29.735 1.00 18.71 104 ASN B O 1
ATOM 1592 N N . CYS B 1 81 ? -11.500 -7.136 -28.266 1.00 19.05 105 CYS B N 1
ATOM 1593 C CA . CYS B 1 81 ? -11.552 -5.684 -28.202 1.00 18.02 105 CYS B CA 1
ATOM 1594 C C . CYS B 1 81 ? -11.253 -5.070 -29.564 1.00 19.93 105 CYS B C 1
ATOM 1595 O O . CYS B 1 81 ? -11.947 -4.149 -30.006 1.00 20.19 105 CYS B O 1
ATOM 1598 N N . TYR B 1 82 ? -10.238 -5.589 -30.263 1.00 20.32 106 TYR B N 1
ATOM 1599 C CA . TYR B 1 82 ? -9.935 -5.070 -31.594 1.00 20.04 106 TYR B CA 1
ATOM 1600 C C . TYR B 1 82 ? -10.986 -5.492 -32.621 1.00 19.57 106 TYR B C 1
ATOM 1601 O O . TYR B 1 82 ? -11.196 -4.787 -33.615 1.00 24.01 106 TYR B O 1
ATOM 1610 N N . LEU B 1 83 ? -11.656 -6.624 -32.402 1.00 20.49 107 LEU B N 1
ATOM 1611 C CA . LEU B 1 83 ? -12.659 -7.085 -33.355 1.00 20.13 107 LEU B CA 1
ATOM 1612 C C . LEU B 1 83 ? -13.890 -6.188 -33.338 1.00 23.71 107 LEU B C 1
ATOM 1613 O O . LEU B 1 83 ? -14.464 -5.891 -34.394 1.00 23.83 107 LEU B O 1
ATOM 1618 N N . TYR B 1 84 ? -14.316 -5.749 -32.151 1.00 20.43 108 TYR B N 1
ATOM 1619 C CA . TYR B 1 84 ? -15.570 -5.013 -32.035 1.00 19.74 108 TYR B CA 1
ATOM 1620 C C . TYR B 1 84 ? -15.398 -3.524 -32.300 1.00 21.13 108 TYR B C 1
ATOM 1621 O O . TYR B 1 84 ? -16.242 -2.906 -32.955 1.00 21.21 108 TYR B O 1
ATOM 1630 N N . ASN B 1 85 ? -14.317 -2.937 -31.809 1.00 21.12 109 ASN B N 1
ATOM 1631 C CA . ASN B 1 85 ? -14.199 -1.495 -31.680 1.00 21.45 109 ASN B CA 1
ATOM 1632 C C . ASN B 1 85 ? -13.491 -0.872 -32.876 1.00 27.60 109 ASN B C 1
ATOM 1633 O O . ASN B 1 85 ? -12.951 -1.554 -33.750 1.00 25.31 109 ASN B O 1
ATOM 1638 N N . LYS B 1 86 ? -13.498 0.458 -32.888 1.00 30.09 110 LYS B N 1
ATOM 1639 C CA . LYS B 1 86 ? -12.807 1.273 -33.869 1.00 29.14 110 LYS B CA 1
ATOM 1640 C C . LYS B 1 86 ? -11.330 1.421 -33.496 1.00 28.68 110 LYS B C 1
ATOM 1641 O O . LYS B 1 86 ? -10.978 1.398 -32.312 1.00 31.22 110 LYS B O 1
ATOM 1647 N N . PRO B 1 87 ? -10.462 1.627 -34.501 1.00 29.73 111 PRO B N 1
ATOM 1648 C CA . PRO B 1 87 ? -9.012 1.361 -34.352 1.00 33.93 111 PRO B CA 1
ATOM 1649 C C . PRO B 1 87 ? -8.185 1.975 -33.201 1.00 34.66 111 PRO B C 1
ATOM 1650 O O . PRO B 1 87 ? -7.243 1.289 -32.789 1.00 43.84 111 PRO B O 1
ATOM 1654 N N . GLY B 1 88 ? -8.389 3.191 -32.693 1.00 37.12 112 GLY B N 1
ATOM 1655 C CA . GLY B 1 88 ? -9.467 4.121 -32.917 1.00 37.22 112 GLY B CA 1
ATOM 1656 C C . GLY B 1 88 ? -9.793 4.659 -31.526 1.00 36.83 112 GLY B C 1
ATOM 1657 O O . GLY B 1 88 ? -9.316 5.720 -31.098 1.00 36.44 112 GLY B O 1
ATOM 1658 N N . ASP B 1 89 ? -10.555 3.861 -30.788 1.00 30.92 113 ASP B N 1
ATOM 1659 C CA . ASP B 1 89 ? -11.181 4.263 -29.539 1.00 30.29 113 ASP B CA 1
ATOM 1660 C C . ASP B 1 89 ? -10.207 4.175 -28.369 1.00 26.90 113 ASP B C 1
ATOM 1661 O O . ASP B 1 89 ? -9.205 3.461 -28.410 1.00 24.96 113 ASP B O 1
ATOM 1666 N N . ASP B 1 90 ? -10.558 4.881 -27.288 1.00 25.25 114 ASP B N 1
ATOM 1667 C CA . ASP B 1 90 ? -9.760 4.844 -26.066 1.00 23.68 114 ASP B CA 1
ATOM 1668 C C . ASP B 1 90 ? -9.621 3.426 -25.524 1.00 22.17 114 ASP B C 1
ATOM 1669 O O . ASP B 1 90 ? -8.561 3.052 -25.006 1.00 21.85 114 ASP B O 1
ATOM 1674 N N . ILE B 1 91 ? -10.683 2.622 -25.617 1.00 20.73 115 ILE B N 1
ATOM 1675 C CA . ILE B 1 91 ? -10.591 1.263 -25.091 1.00 17.59 115 ILE B CA 1
ATOM 1676 C C . ILE B 1 91 ? -9.528 0.462 -25.836 1.00 20.14 115 ILE B C 1
ATOM 1677 O O . ILE B 1 91 ? -8.867 -0.404 -25.248 1.00 17.64 115 ILE B O 1
ATOM 1682 N N . VAL B 1 92 ? -9.363 0.718 -27.138 1.00 19.65 116 VAL B N 1
ATOM 1683 C CA . VAL B 1 92 ? -8.361 -0.005 -27.915 1.00 19.58 116 VAL B CA 1
ATOM 1684 C C . VAL B 1 92 ? -6.968 0.419 -27.487 1.00 20.74 116 VAL B C 1
ATOM 1685 O O . VAL B 1 92 ? -6.065 -0.411 -27.365 1.00 19.73 116 VAL B O 1
ATOM 1689 N N . LEU B 1 93 ? -6.776 1.712 -27.226 1.00 21.07 117 LEU B N 1
ATOM 1690 C CA . LEU B 1 93 ? -5.478 2.158 -26.728 1.00 20.97 117 LEU B CA 1
ATOM 1691 C C . LEU B 1 93 ? -5.165 1.525 -25.376 1.00 20.01 117 LEU B C 1
ATOM 1692 O O . LEU B 1 93 ? -4.016 1.142 -25.105 1.00 20.23 117 LEU B O 1
ATOM 1697 N N . MET B 1 94 ? -6.176 1.395 -24.514 1.00 18.89 118 MET B N 1
ATOM 1698 C CA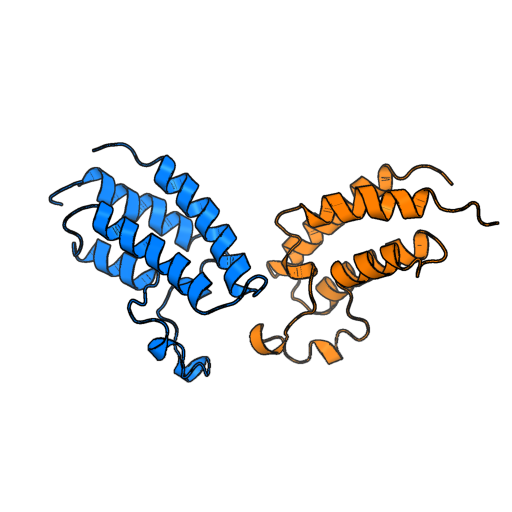 . MET B 1 94 ? -5.955 0.746 -23.231 1.00 19.00 118 MET B CA 1
ATOM 1699 C C . MET B 1 94 ? -5.609 -0.723 -23.426 1.00 19.18 118 MET B C 1
ATOM 1700 O O . MET B 1 94 ? -4.667 -1.236 -22.808 1.00 18.71 118 MET B O 1
ATOM 1705 N N . ALA B 1 95 ? -6.362 -1.415 -24.290 1.00 17.14 119 ALA B N 1
ATOM 1706 C CA . ALA B 1 95 ? -6.045 -2.806 -24.599 1.00 18.13 119 ALA B CA 1
ATOM 1707 C C . ALA B 1 95 ? -4.619 -2.954 -25.123 1.00 19.77 119 ALA B C 1
ATOM 1708 O O . ALA B 1 95 ? -3.895 -3.868 -24.716 1.00 19.41 119 ALA B O 1
ATOM 1710 N N . GLN B 1 96 ? -4.202 -2.077 -26.039 1.00 19.90 120 GLN B N 1
ATOM 1711 C CA . GLN B 1 96 ? -2.867 -2.218 -26.617 1.00 20.30 120 GLN B CA 1
ATOM 1712 C C . GLN B 1 96 ? -1.785 -2.059 -25.554 1.00 21.07 120 GLN B C 1
ATOM 1713 O O . GLN B 1 96 ? -0.767 -2.770 -25.576 1.00 19.72 120 GLN B O 1
ATOM 1719 N N . ALA B 1 97 ? -1.991 -1.146 -24.602 1.00 20.42 121 ALA B N 1
ATOM 1720 C CA . ALA B 1 97 ? -1.014 -0.967 -23.533 1.00 19.23 121 ALA B CA 1
ATOM 1721 C C . ALA B 1 97 ? -0.931 -2.205 -22.654 1.00 21.31 121 ALA B C 1
ATOM 1722 O O . ALA B 1 97 ? 0.163 -2.642 -22.285 1.00 20.31 121 ALA B O 1
ATOM 1724 N N . LEU B 1 98 ? -2.080 -2.788 -22.309 1.00 19.66 122 LEU B N 1
ATOM 1725 C CA . LEU B 1 98 ? -2.068 -4.005 -21.508 1.00 17.26 122 LEU B CA 1
ATOM 1726 C C . LEU B 1 98 ? -1.491 -5.177 -22.278 1.00 18.12 122 LEU B C 1
ATOM 1727 O O . LEU B 1 98 ? -0.844 -6.043 -21.681 1.00 18.46 122 LEU B O 1
ATOM 1732 N N . GLU B 1 99 ? -1.731 -5.240 -23.592 1.00 17.45 123 GLU B N 1
ATOM 1733 C CA . GLU B 1 99 ? -1.180 -6.331 -24.388 1.00 17.51 123 GLU B CA 1
ATOM 1734 C C . GLU B 1 99 ? 0.341 -6.264 -24.433 1.00 18.02 123 GLU B C 1
ATOM 1735 O O . GLU B 1 99 ? 1.016 -7.296 -24.342 1.00 18.50 123 GLU B O 1
ATOM 1741 N N . LYS B 1 100 ? 0.891 -5.058 -24.592 1.00 18.28 124 LYS B N 1
ATOM 1742 C CA . LYS B 1 100 ? 2.348 -4.901 -24.584 1.00 18.78 124 LYS B CA 1
ATOM 1743 C C . LYS B 1 100 ? 2.933 -5.335 -23.251 1.00 18.87 124 LYS B C 1
ATOM 1744 O O . LYS B 1 100 ? 3.998 -5.970 -23.205 1.00 19.77 124 LYS B O 1
ATOM 1750 N N . LEU B 1 101 ? 2.273 -4.957 -22.153 1.00 18.78 125 LEU B N 1
ATOM 1751 C CA . LEU B 1 101 ? 2.710 -5.372 -20.825 1.00 17.71 125 LEU B CA 1
ATOM 1752 C C . LEU B 1 101 ? 2.620 -6.885 -20.677 1.00 19.45 125 LEU B C 1
ATOM 1753 O O . LEU B 1 101 ? 3.548 -7.530 -20.168 1.00 19.49 125 LEU B O 1
ATOM 1758 N N . PHE B 1 102 ? 1.512 -7.465 -21.146 1.00 18.96 126 PHE B N 1
ATOM 1759 C CA . PHE B 1 102 ? 1.347 -8.914 -21.150 1.00 18.88 126 PHE B CA 1
ATOM 1760 C C . PHE B 1 102 ? 2.499 -9.607 -21.869 1.00 20.67 126 PHE B C 1
ATOM 1761 O O . PHE B 1 102 ? 3.090 -10.554 -21.342 1.00 20.01 126 PHE B O 1
ATOM 1769 N N . MET B 1 103 ? 2.839 -9.139 -23.074 1.00 18.92 127 MET B N 1
ATOM 1770 C CA . MET B 1 103 ? 3.920 -9.770 -23.830 1.00 19.44 127 MET B CA 1
ATOM 1771 C C . MET B 1 103 ? 5.257 -9.620 -23.112 1.00 20.48 127 MET B C 1
ATOM 1772 O O . MET B 1 103 ? 6.085 -10.539 -23.124 1.00 20.83 127 MET B O 1
ATOM 1777 N N . GLN B 1 104 ? 5.484 -8.475 -22.467 1.00 19.68 128 GLN B N 1
ATOM 1778 C CA . GLN B 1 104 ? 6.715 -8.318 -21.698 1.00 20.99 128 GLN B CA 1
ATOM 1779 C C . GLN B 1 104 ? 6.754 -9.293 -20.525 1.00 21.12 128 GLN B C 1
ATOM 1780 O O . GLN B 1 104 ? 7.800 -9.885 -20.235 1.00 19.94 128 GLN B O 1
ATOM 1786 N N . LYS B 1 105 ? 5.620 -9.489 -19.846 1.00 20.21 129 LYS B N 1
ATOM 1787 C CA . LYS B 1 105 ? 5.587 -10.456 -18.755 1.00 20.14 129 LYS B CA 1
ATOM 1788 C C . LYS B 1 105 ? 5.817 -11.871 -19.272 1.00 21.76 129 LYS B C 1
ATOM 1789 O O . LYS B 1 105 ? 6.510 -12.675 -18.627 1.00 21.51 129 LYS B O 1
ATOM 1795 N N . LEU B 1 106 ? 5.282 -12.182 -20.456 1.00 19.82 130 LEU B N 1
ATOM 1796 C CA . LEU B 1 106 ? 5.512 -13.496 -21.043 1.00 19.66 130 LEU B CA 1
ATOM 1797 C C . LEU B 1 106 ? 6.983 -13.726 -21.379 1.00 22.91 130 LEU B C 1
ATOM 1798 O O . LEU B 1 106 ? 7.454 -14.868 -21.322 1.00 24.21 130 LEU B O 1
ATOM 1803 N N . SER B 1 107 ? 7.730 -12.671 -21.728 1.00 22.28 131 SER B N 1
ATOM 1804 C CA . SER B 1 107 ? 9.149 -12.871 -22.025 1.00 21.75 131 SER B CA 1
ATOM 1805 C C . SER B 1 107 ? 9.915 -13.386 -20.819 1.00 20.44 131 SER B C 1
ATOM 1806 O O . SER B 1 107 ? 10.966 -14.014 -20.985 1.00 23.06 131 SER B O 1
ATOM 1809 N N . GLN B 1 108 ? 9.415 -13.140 -19.615 1.00 21.53 132 GLN B N 1
ATOM 1810 C CA . GLN B 1 108 ? 10.053 -13.561 -18.381 1.00 23.94 132 GLN B CA 1
ATOM 1811 C C . GLN B 1 108 ? 9.441 -14.830 -17.803 1.00 23.58 132 GLN B C 1
ATOM 1812 O O . GLN B 1 108 ? 9.737 -15.188 -16.658 1.00 25.37 132 GLN B O 1
ATOM 1818 N N . MET B 1 109 ? 8.604 -15.508 -18.568 1.00 24.04 133 MET B N 1
ATOM 1819 C CA . MET B 1 109 ? 7.981 -16.737 -18.107 1.00 24.88 133 MET B CA 1
ATOM 1820 C C . MET B 1 109 ? 9.048 -17.810 -17.936 1.00 24.96 133 MET B C 1
ATOM 1821 O O . MET B 1 109 ? 9.841 -18.037 -18.856 1.00 26.69 133 MET B O 1
ATOM 1826 N N . PRO B 1 110 ? 9.097 -18.487 -16.792 1.00 24.95 134 PRO B N 1
ATOM 1827 C CA . PRO B 1 110 ? 10.119 -19.516 -16.583 1.00 27.82 134 PRO B CA 1
ATOM 1828 C C . PRO B 1 110 ? 9.917 -20.688 -17.527 1.00 29.68 134 PRO B C 1
ATOM 1829 O O . PRO B 1 110 ? 8.815 -20.958 -18.008 1.00 28.42 134 PRO B O 1
ATOM 1833 N N . GLN B 1 111 ? 11.021 -21.388 -17.779 1.00 29.67 135 GLN B N 1
ATOM 1834 C CA . GLN B 1 111 ? 11.023 -22.524 -18.685 1.00 34.78 135 GLN B CA 1
ATOM 1835 C C . GLN B 1 111 ? 10.148 -23.647 -18.140 1.00 29.92 135 GLN B C 1
ATOM 1836 O O . GLN B 1 111 ? 9.918 -23.752 -16.932 1.00 29.14 135 GLN B O 1
ATOM 1842 N N . GLU B 1 112 ? 9.646 -24.469 -19.064 1.00 36.53 136 GLU B N 1
ATOM 1843 C CA . GLU B 1 112 ? 8.972 -25.75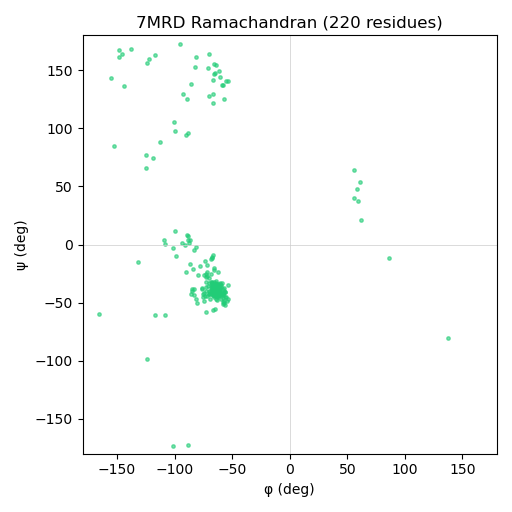4 -18.813 1.00 39.61 136 GLU B CA 1
ATOM 1844 C C . GLU B 1 112 ? 7.473 -25.629 -18.590 1.00 40.71 136 GLU B C 1
ATOM 1845 O O . GLU B 1 112 ? 6.705 -26.485 -19.037 1.00 43.46 136 GLU B O 1
#

Organism: Homo sapiens (NCBI:txid9606)